Protein AF-0000000087621008 (afdb_homodimer)

Sequence (286 aa):
MACTSQSAEGYIRSARRHLVGELKNLTVILENLYQRGVLCDEEVSKIQAEKDDYDKTRKILDSVTNKGEKACYEFLKIIDMTRKRTLVRHPLHPGTKTFDLALLLVPREPRLPLGLQHHGHPLHVLCPVVAMDDDIIHVSGSIMACTSQSAEGYIRSARRHLVGELKNLTVILENLYQRGVLCDEEVSKIQAEKDDYDKTRKILDSVTNKGEKACYEFLKIIDMTRKRTLVRHPLHPGTKTFDLALLLVPREPRLPLGLQHHGHPLHVLCPVVAMDDDIIHVSGSI

InterPro domains:
  IPR001315 CARD domain [PF00619] (12-79)
  IPR001315 CARD domain [PS50209] (4-79)
  IPR001315 CARD domain [SM00114] (7-93)
  IPR011029 Death-like domain superfamily [G3DSA:1.10.533.10] (3-90)
  IPR011029 Death-like domain superfamily [SSF47986] (11-84)

Organism: Neolamprologus brichardi (NCBI:txid32507)

Radius of gyration: 24.56 Å; Cα contacts (8 Å, |Δi|>4): 168; chains: 2; bounding box: 36×86×69 Å

Nearest PDB structures (foldseek):
  2nz7-assembly1_A  TM=9.463E-01  e=1.161E-03  Homo sapiens
  2nz7-assembly1_B  TM=8.995E-01  e=7.554E-04  Homo sapiens
  6gfj-assembly1_C  TM=8.481E-01  e=1.161E-03  Methanosarcina mazei
  6k9f-assembly1_B  TM=9.008E-01  e=3.787E-03  Homo sapiens
  2nsn-assembly1_A-2  TM=8.829E-01  e=3.401E-03  Homo sapiens

Foldseek 3Di:
DPPPQQFLLRVCVVCVVVCLPPPDPLVQLLVQCPVVPLDDPVLSVVLVPDDDSSSSSVSQNVSQVVSHRVSSLSSVVSSVVVVVVCCVVPVDDPPPDDPDCPSNNPPPPPPDPPDPPDPDDPPPPPPPPPPPPPPPPPPPPPD/DPVPQQFLLRVCVVCVVVQLPPPDPLVQLLVQCPVVPLDDPVLSVVLVPDDDSSSSSVSQNVSQVVSHRVSSLSSLVSSVVVVVVCCVVPVDPPPDDDPDCPSNNPPPPPPDDPDPPDPDDPPPPPPPPPPPPPPPPPPPPPD

Solvent-accessible surface area (backbone atoms only — not comparable to full-atom values): 17871 Å² total; per-residue (Å²): 125,78,79,71,68,63,50,47,45,54,44,50,64,74,38,38,71,56,46,37,72,62,68,68,45,59,69,53,50,52,51,50,36,38,75,70,64,70,37,54,70,69,57,49,52,58,40,65,67,43,76,45,53,50,59,27,40,45,48,50,55,51,52,29,53,72,68,31,54,68,38,24,41,52,48,52,50,51,52,52,52,53,50,52,55,46,40,72,76,48,72,67,65,95,74,66,84,68,83,81,55,64,77,68,64,49,79,70,65,74,79,63,77,79,70,85,76,72,87,73,82,80,79,81,75,76,74,79,71,80,72,82,74,77,76,74,77,75,78,76,76,82,123,125,79,79,71,67,64,50,47,44,54,47,50,62,74,40,39,71,57,46,38,73,62,68,68,44,60,69,53,51,51,51,50,36,38,76,71,62,69,36,53,71,70,58,50,51,58,40,66,68,42,74,45,53,50,60,28,40,46,48,49,54,52,52,30,54,73,68,28,54,69,38,24,40,52,48,52,51,50,52,50,52,52,49,52,54,45,40,71,75,48,73,65,65,97,68,66,86,68,82,81,54,63,77,67,64,50,78,71,65,74,80,63,78,80,70,85,74,73,87,70,82,82,78,79,76,77,74,80,72,80,70,82,73,78,76,74,78,74,78,75,77,81,123

Structure (mmCIF, N/CA/C/O backbone):
data_AF-0000000087621008-model_v1
#
loop_
_entity.id
_entity.type
_entity.pdbx_description
1 polymer 'CARD domain-containing protein'
#
loop_
_atom_site.group_PDB
_atom_site.id
_atom_site.type_symbol
_atom_site.label_atom_id
_atom_site.label_alt_id
_atom_site.label_comp_id
_atom_site.label_asym_id
_atom_site.label_entity_id
_atom_site.label_seq_id
_atom_site.pdbx_PDB_ins_code
_atom_site.Cartn_x
_atom_site.Cartn_y
_atom_site.Cartn_z
_atom_site.occupancy
_atom_site.B_iso_or_equiv
_atom_site.auth_seq_id
_atom_site.auth_comp_id
_atom_site.auth_asym_id
_atom_site.auth_atom_id
_atom_site.pdbx_PDB_model_num
ATOM 1 N N . MET A 1 1 ? -6.137 18.453 33.719 1 30.42 1 MET A N 1
ATOM 2 C CA . MET A 1 1 ? -5.023 18.406 32.781 1 30.42 1 MET A CA 1
ATOM 3 C C . MET A 1 1 ? -5.516 18.562 31.344 1 30.42 1 MET A C 1
ATOM 5 O O . MET A 1 1 ? -6.426 17.859 30.906 1 30.42 1 MET A O 1
ATOM 9 N N . ALA A 1 2 ? -5.598 19.719 30.828 1 40.56 2 ALA A N 1
ATOM 10 C CA . ALA A 1 2 ? -6.164 20.016 29.516 1 40.56 2 ALA A CA 1
ATOM 11 C C . ALA A 1 2 ? -5.738 18.984 28.484 1 40.56 2 ALA A C 1
ATOM 13 O O . ALA A 1 2 ? -4.574 18.578 28.438 1 40.56 2 ALA A O 1
ATOM 14 N N . CYS A 1 3 ? -6.371 17.953 28.281 1 44.59 3 CYS A N 1
ATOM 15 C CA . CYS A 1 3 ? -6.098 16.922 27.281 1 44.59 3 CYS A CA 1
ATOM 16 C C . CYS A 1 3 ? -5.484 17.531 26.016 1 44.59 3 CYS A C 1
ATOM 18 O O . CYS A 1 3 ? -6.191 18.141 25.203 1 44.59 3 CYS A O 1
ATOM 20 N N . THR A 1 4 ? -4.391 18.281 26.156 1 53.34 4 THR A N 1
ATOM 21 C CA . THR A 1 4 ? -3.723 19.062 25.109 1 53.34 4 THR A CA 1
ATOM 22 C C . THR A 1 4 ? -3.613 18.234 23.828 1 53.34 4 THR A C 1
ATOM 24 O O . THR A 1 4 ? -2.998 17.172 23.812 1 53.34 4 THR A O 1
ATOM 27 N N . SER A 1 5 ? -4.629 18.312 23.062 1 67.5 5 SER A N 1
ATOM 28 C CA . SER A 1 5 ? -4.715 17.625 21.766 1 67.5 5 SER A CA 1
ATOM 29 C C . SER A 1 5 ? -3.406 17.75 21 1 67.5 5 SER A C 1
ATOM 31 O O . SER A 1 5 ? -2.826 18.828 20.906 1 67.5 5 SER A O 1
ATOM 33 N N . GLN A 1 6 ? -2.512 16.797 20.891 1 84.88 6 GLN A N 1
ATOM 34 C CA . GLN A 1 6 ? -1.274 16.75 20.109 1 84.88 6 GLN A CA 1
ATOM 35 C C . GLN A 1 6 ? -1.445 17.438 18.766 1 84.88 6 GLN A C 1
ATOM 37 O O . GLN A 1 6 ? -2.521 17.391 18.156 1 84.88 6 GLN A O 1
ATOM 42 N N . SER A 1 7 ? -0.53 18.375 18.484 1 91.94 7 SER A N 1
ATOM 43 C CA . SER A 1 7 ? -0.565 19 17.172 1 91.94 7 SER A CA 1
ATOM 44 C C . SER A 1 7 ? -0.537 17.953 16.062 1 91.94 7 SER A C 1
ATOM 46 O O . SER A 1 7 ? -0.222 16.781 16.312 1 91.94 7 SER A O 1
ATOM 48 N N . ALA A 1 8 ? -0.968 18.328 14.859 1 94.5 8 ALA A N 1
ATOM 49 C CA . ALA A 1 8 ? -0.92 17.406 13.727 1 94.5 8 ALA A CA 1
ATOM 50 C C . ALA A 1 8 ? 0.512 16.969 13.438 1 94.5 8 ALA A C 1
ATOM 52 O O . ALA A 1 8 ? 0.769 15.789 13.203 1 94.5 8 ALA A O 1
ATOM 53 N N . GLU A 1 9 ? 1.339 17.953 13.477 1 95.62 9 GLU A N 1
ATOM 54 C CA . GLU A 1 9 ? 2.75 17.641 13.273 1 95.62 9 GLU A CA 1
ATOM 55 C C . GLU A 1 9 ? 3.262 16.672 14.336 1 95.62 9 GLU A C 1
ATOM 57 O O . GLU A 1 9 ? 4.004 15.742 14.031 1 95.62 9 GLU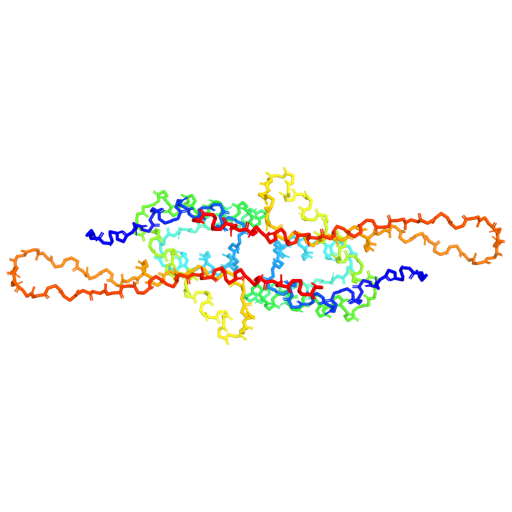 A O 1
ATOM 62 N N . GLY A 1 10 ? 2.906 17 15.578 1 94.69 10 GLY A N 1
ATOM 63 C CA . GLY A 1 10 ? 3.291 16.125 16.672 1 94.69 10 GLY A CA 1
ATOM 64 C C . GLY A 1 10 ? 2.793 14.703 16.5 1 94.69 10 GLY A C 1
ATOM 65 O O . GLY A 1 10 ? 3.52 13.75 16.766 1 94.69 10 GLY A O 1
ATOM 66 N N . TYR A 1 11 ? 1.64 14.539 16.078 1 93.81 11 TYR A N 1
ATOM 67 C CA . TYR A 1 11 ? 1.09 13.211 15.836 1 93.81 11 TYR A CA 1
ATOM 68 C C . TYR A 1 11 ? 1.891 12.484 14.758 1 93.81 11 TYR A C 1
ATOM 70 O O . TYR A 1 11 ? 2.258 11.32 14.938 1 93.81 11 TYR A O 1
ATOM 78 N N . ILE A 1 12 ? 2.148 13.109 13.602 1 95.81 12 ILE A N 1
ATOM 79 C CA . ILE A 1 12 ? 2.873 12.516 12.484 1 95.81 12 ILE A CA 1
ATOM 80 C C . ILE A 1 12 ? 4.262 12.07 12.945 1 95.81 12 ILE A C 1
ATOM 82 O O . ILE A 1 12 ? 4.719 10.977 12.602 1 95.81 12 ILE A O 1
ATOM 86 N N . ARG A 1 13 ? 4.824 12.883 13.781 1 95.38 13 ARG A N 1
ATOM 87 C CA . ARG A 1 13 ? 6.145 12.539 14.305 1 95.38 13 ARG A CA 1
ATOM 88 C C . ARG A 1 13 ? 6.078 11.297 15.18 1 95.38 13 ARG A C 1
ATOM 90 O O . ARG A 1 13 ? 6.918 10.398 15.07 1 95.38 13 ARG A O 1
ATOM 97 N N . SER A 1 14 ? 5.094 11.25 15.977 1 93.56 14 SER A N 1
ATOM 98 C CA . SER A 1 14 ? 4.961 10.125 16.906 1 93.56 14 SER A CA 1
ATOM 99 C C . SER A 1 14 ? 4.57 8.852 16.156 1 93.56 14 SER A C 1
ATOM 101 O O . SER A 1 14 ? 4.926 7.746 16.578 1 93.56 14 SER A O 1
ATOM 103 N N . ALA A 1 15 ? 3.881 9.016 15.07 1 92.56 15 ALA A N 1
ATOM 104 C CA . ALA A 1 15 ? 3.363 7.859 14.336 1 92.56 15 ALA A CA 1
ATOM 105 C C . ALA A 1 15 ? 4.195 7.578 13.094 1 92.56 15 ALA A C 1
ATOM 107 O O . ALA A 1 15 ? 3.828 6.734 12.266 1 92.56 15 ALA A O 1
ATOM 108 N N . ARG A 1 16 ? 5.297 8.25 13 1 93.69 16 ARG A N 1
ATOM 109 C CA . ARG A 1 16 ? 6.055 8.25 11.75 1 93.69 16 ARG A CA 1
ATOM 110 C C . ARG A 1 16 ? 6.402 6.828 11.32 1 93.69 16 ARG A C 1
ATOM 112 O O . ARG A 1 16 ? 6.168 6.445 10.172 1 93.69 16 ARG A O 1
ATOM 119 N N . ARG A 1 17 ? 6.941 5.965 12.211 1 90.25 17 ARG A N 1
ATOM 120 C CA . ARG A 1 17 ? 7.324 4.598 11.875 1 90.25 17 ARG A CA 1
ATOM 121 C C . ARG A 1 17 ? 6.129 3.801 11.375 1 90.25 17 ARG A C 1
ATOM 123 O O . ARG A 1 17 ? 6.23 3.074 10.383 1 90.25 17 ARG A O 1
ATOM 130 N N . HIS A 1 18 ? 5.059 3.951 12.047 1 88.75 18 HIS A N 1
ATOM 131 C CA . HIS A 1 18 ? 3.844 3.24 11.664 1 88.75 18 HIS A CA 1
ATOM 132 C C . HIS A 1 18 ? 3.346 3.695 10.297 1 88.75 18 HIS A C 1
ATOM 134 O O . HIS A 1 18 ? 2.955 2.871 9.469 1 88.75 18 HIS A O 1
ATOM 140 N N . LEU A 1 19 ? 3.307 4.957 10.047 1 93.06 19 LEU A N 1
ATOM 141 C CA . LEU A 1 19 ? 2.822 5.512 8.781 1 93.06 19 LEU A CA 1
ATOM 142 C C . LEU A 1 19 ? 3.695 5.059 7.617 1 93.06 19 LEU A C 1
ATOM 144 O O . LEU A 1 19 ? 3.182 4.68 6.562 1 93.06 19 LEU A O 1
ATOM 148 N N . VAL A 1 20 ? 4.934 5.035 7.855 1 93 20 VAL A N 1
ATOM 149 C CA . VAL A 1 20 ? 5.859 4.625 6.805 1 93 20 VAL A CA 1
ATOM 150 C C . VAL A 1 20 ? 5.613 3.166 6.434 1 93 20 VAL A C 1
ATOM 152 O O . VAL A 1 20 ? 5.664 2.801 5.258 1 93 20 VAL A O 1
ATOM 155 N N . GLY A 1 21 ? 5.23 2.4 7.383 1 87.44 21 GLY A N 1
ATOM 156 C CA . GLY A 1 21 ? 5.082 0.97 7.172 1 87.44 21 GLY A CA 1
ATOM 157 C C . GLY A 1 21 ? 3.695 0.576 6.703 1 87.44 21 GLY A C 1
ATOM 158 O O . GLY A 1 21 ? 3.531 -0.42 5.992 1 87.44 21 GLY A O 1
ATOM 159 N N . GLU A 1 22 ? 2.727 1.424 6.977 1 86 22 GLU A N 1
ATOM 160 C CA . GLU A 1 22 ? 1.371 0.894 6.859 1 86 22 GLU A CA 1
ATOM 161 C C . GLU A 1 22 ? 0.522 1.754 5.926 1 86 22 GLU A C 1
ATOM 163 O O . GLU A 1 22 ? -0.561 1.341 5.508 1 86 22 GLU A O 1
ATOM 168 N N . LEU A 1 23 ? 0.944 2.895 5.582 1 92.06 23 LEU A N 1
ATOM 169 C CA . LEU A 1 23 ? 0.121 3.799 4.785 1 92.06 23 LEU A CA 1
ATOM 170 C C . LEU A 1 23 ? -0.149 3.211 3.402 1 92.06 23 LEU A C 1
ATOM 172 O O . LEU A 1 23 ? 0.768 2.715 2.744 1 92.06 23 LEU A O 1
ATOM 176 N N . LYS A 1 24 ? -1.389 3.25 3.043 1 90.94 24 LYS A N 1
ATOM 177 C CA . LYS A 1 24 ? -1.849 2.746 1.752 1 90.94 24 LYS A CA 1
ATOM 178 C C . LYS A 1 24 ? -2.496 3.855 0.928 1 90.94 24 LYS A C 1
ATOM 180 O O . LYS A 1 24 ? -2.676 4.973 1.415 1 90.94 24 LYS A O 1
ATOM 185 N N . ASN A 1 25 ? -2.756 3.523 -0.36 1 93.94 25 ASN A N 1
ATOM 186 C CA . ASN A 1 25 ? -3.447 4.426 -1.273 1 93.94 25 ASN A CA 1
ATOM 187 C C . ASN A 1 25 ? -2.65 5.707 -1.506 1 93.94 25 ASN A C 1
ATOM 189 O O . ASN A 1 25 ? -3.201 6.809 -1.438 1 93.94 25 ASN A O 1
ATOM 193 N N . LEU A 1 26 ? -1.366 5.57 -1.729 1 95.5 26 LEU A N 1
ATOM 194 C CA . LEU A 1 26 ? -0.456 6.703 -1.828 1 95.5 26 LEU A CA 1
ATOM 195 C C . LEU A 1 26 ? -0.766 7.543 -3.064 1 95.5 26 LEU A C 1
ATOM 197 O O . LEU A 1 26 ? -0.631 8.766 -3.037 1 95.5 26 LEU A O 1
ATOM 201 N N . THR A 1 27 ? -1.221 6.898 -4.102 1 93.06 27 THR A N 1
ATOM 202 C CA . THR A 1 27 ? -1.571 7.629 -5.316 1 93.06 27 THR A CA 1
ATOM 203 C C . THR A 1 27 ? -2.732 8.586 -5.055 1 93.06 27 THR A C 1
ATOM 205 O O . THR A 1 27 ? -2.676 9.758 -5.43 1 93.06 27 THR A O 1
ATOM 208 N N . VAL A 1 28 ? -3.736 8.086 -4.387 1 95.19 28 VAL A N 1
ATOM 209 C CA . VAL A 1 28 ? -4.902 8.906 -4.062 1 95.19 28 VAL A CA 1
ATOM 210 C C . VAL A 1 28 ? -4.504 10.008 -3.086 1 95.19 28 VAL A C 1
ATOM 212 O O . VAL A 1 28 ? -4.93 11.156 -3.23 1 95.19 28 VAL A O 1
ATOM 215 N N . ILE A 1 29 ? -3.705 9.688 -2.16 1 97.19 29 ILE A N 1
ATOM 216 C CA . ILE A 1 29 ? -3.258 10.648 -1.155 1 97.19 29 ILE A CA 1
ATOM 217 C C . ILE A 1 29 ? -2.461 11.766 -1.824 1 97.19 29 ILE A C 1
ATOM 219 O O . ILE A 1 29 ? -2.689 12.945 -1.555 1 97.19 29 ILE A O 1
ATOM 223 N N . LEU A 1 30 ? -1.583 11.461 -2.727 1 97.5 30 LEU A N 1
ATOM 224 C CA . LEU A 1 30 ? -0.776 12.438 -3.447 1 97.5 30 LEU A CA 1
ATOM 225 C C . LEU A 1 30 ? -1.657 13.352 -4.293 1 97.5 30 LEU A C 1
ATOM 227 O O . LEU A 1 30 ? -1.446 14.57 -4.324 1 97.5 30 LEU A O 1
ATOM 231 N N . GLU A 1 31 ? -2.578 12.781 -4.914 1 96.19 31 GLU A N 1
ATOM 232 C CA . GLU A 1 31 ? -3.498 13.555 -5.742 1 96.19 31 GLU A CA 1
ATOM 233 C C . GLU A 1 31 ? -4.281 14.57 -4.906 1 96.19 31 GLU A C 1
ATOM 235 O O . GLU A 1 31 ? -4.453 15.719 -5.316 1 96.19 31 GLU A O 1
ATOM 240 N N . ASN A 1 32 ? -4.742 14.133 -3.789 1 97.94 32 ASN A N 1
ATOM 241 C CA . ASN A 1 32 ? -5.484 15.039 -2.914 1 97.94 32 ASN A CA 1
ATOM 242 C C . ASN A 1 32 ? -4.59 16.141 -2.359 1 97.94 32 ASN A C 1
ATOM 244 O O . ASN A 1 32 ? -5.004 17.297 -2.273 1 97.94 32 ASN A O 1
ATOM 248 N N . LEU A 1 33 ? -3.383 15.781 -1.988 1 98.62 33 LEU A N 1
ATOM 249 C CA . LEU A 1 33 ? -2.438 16.781 -1.508 1 98.62 33 LEU A CA 1
ATOM 250 C C . LEU A 1 33 ? -2.162 17.828 -2.582 1 98.62 33 LEU A C 1
ATOM 252 O O . LEU A 1 33 ? -2.018 19.016 -2.277 1 98.62 33 LEU A O 1
ATOM 256 N N . TYR A 1 34 ? -2.1 17.438 -3.787 1 98.62 34 TYR A N 1
ATOM 257 C CA . TYR A 1 34 ? -1.915 18.344 -4.922 1 98.62 34 TYR A CA 1
ATOM 258 C C . TYR A 1 34 ? -3.139 19.234 -5.113 1 98.62 34 TYR A C 1
ATOM 260 O O . TYR A 1 34 ? -3.014 20.453 -5.227 1 98.62 34 TYR A O 1
ATOM 268 N N . GLN A 1 35 ? -4.281 18.578 -5.164 1 97.94 35 GLN A N 1
ATOM 269 C CA . GLN A 1 35 ? -5.535 19.281 -5.406 1 97.94 35 GLN A CA 1
ATOM 270 C C . GLN A 1 35 ? -5.797 20.344 -4.328 1 97.94 35 GLN A C 1
ATOM 272 O O . GLN A 1 35 ? -6.363 21.391 -4.609 1 97.94 35 GLN A O 1
ATOM 277 N N . ARG A 1 36 ? -5.34 20.109 -3.123 1 97.62 36 ARG A N 1
ATOM 278 C CA . ARG A 1 36 ? -5.57 21.016 -2.006 1 97.62 36 ARG A CA 1
ATOM 279 C C . ARG A 1 36 ? -4.434 22.031 -1.871 1 97.62 36 ARG A C 1
ATOM 281 O O . ARG A 1 36 ? -4.418 22.844 -0.941 1 97.62 36 ARG A O 1
ATOM 288 N N . GLY A 1 37 ? -3.471 21.891 -2.699 1 98.25 37 GLY A N 1
ATOM 289 C CA . GLY A 1 37 ? -2.408 22.875 -2.781 1 98.25 37 GLY A CA 1
ATOM 290 C C . GLY A 1 37 ? -1.304 22.656 -1.766 1 98.25 37 GLY A C 1
ATOM 291 O O . GLY A 1 37 ? -0.5 23.562 -1.508 1 98.25 37 GLY A O 1
ATOM 292 N N . VAL A 1 38 ? -1.335 21.562 -1.139 1 98.62 38 VAL A N 1
ATOM 293 C CA . VAL A 1 38 ? -0.305 21.266 -0.15 1 98.62 38 VAL A CA 1
ATOM 294 C C . VAL A 1 38 ? 0.997 20.891 -0.857 1 98.62 38 VAL A C 1
ATOM 296 O O . VAL A 1 38 ? 2.082 21.297 -0.421 1 98.62 38 VAL A O 1
ATOM 299 N N . LEU A 1 39 ? 0.94 20.172 -1.901 1 98.69 39 LEU A N 1
ATOM 300 C CA . LEU A 1 39 ? 2.084 19.812 -2.738 1 98.69 39 LEU A CA 1
ATOM 301 C C . LEU A 1 39 ? 1.947 20.438 -4.125 1 98.69 39 LEU A C 1
ATOM 303 O O . LEU A 1 39 ? 0.846 20.5 -4.676 1 98.69 39 LEU A O 1
ATOM 307 N N . CYS A 1 40 ? 3.004 20.797 -4.602 1 98.25 40 CYS A N 1
ATOM 308 C CA . CYS A 1 40 ? 3.018 21.281 -5.977 1 98.25 40 CYS A CA 1
ATOM 309 C C . CYS A 1 40 ? 3.359 20.156 -6.945 1 98.25 40 CYS A C 1
ATOM 311 O O . CYS A 1 40 ? 3.711 19.047 -6.523 1 98.25 40 CYS A O 1
ATOM 313 N N . ASP A 1 41 ? 3.309 20.422 -8.219 1 97.5 41 ASP A N 1
ATOM 314 C CA . ASP A 1 41 ? 3.49 19.422 -9.266 1 97.5 41 ASP A CA 1
ATOM 315 C C . ASP A 1 41 ? 4.879 18.797 -9.195 1 97.5 41 ASP A C 1
ATOM 317 O O . ASP A 1 41 ? 5.031 17.594 -9.391 1 97.5 41 ASP A O 1
ATOM 321 N N . GLU A 1 42 ? 5.867 19.625 -8.977 1 98 42 GLU A N 1
ATOM 322 C CA . GLU A 1 42 ? 7.242 19.141 -8.914 1 98 42 GLU A CA 1
ATOM 323 C C . GLU A 1 42 ? 7.426 18.156 -7.766 1 98 42 GLU A C 1
ATOM 325 O O . GLU A 1 42 ? 8.086 17.125 -7.922 1 98 42 GLU A O 1
ATOM 330 N N . GLU A 1 43 ? 6.836 18.531 -6.605 1 98.12 43 GLU A N 1
ATOM 331 C CA . GLU A 1 43 ? 6.941 17.656 -5.434 1 98.12 43 GLU A CA 1
ATOM 332 C C . GLU A 1 43 ? 6.25 16.312 -5.676 1 98.12 43 GLU A C 1
ATOM 334 O O . GLU A 1 43 ? 6.801 15.266 -5.359 1 98.12 43 GLU A O 1
ATOM 339 N N . VAL A 1 44 ? 5.105 16.391 -6.32 1 97.94 44 VAL A N 1
ATOM 340 C CA . VAL A 1 44 ? 4.352 15.172 -6.625 1 97.94 44 VAL A CA 1
ATOM 341 C C . VAL A 1 44 ? 5.16 14.281 -7.566 1 97.94 44 VAL A C 1
ATOM 343 O O . VAL A 1 44 ? 5.258 13.07 -7.359 1 97.94 44 VAL A O 1
ATOM 346 N N . SER A 1 45 ? 5.723 14.867 -8.562 1 96.94 45 SER A N 1
ATOM 347 C CA . SER A 1 45 ? 6.504 14.125 -9.547 1 96.94 45 SER A CA 1
ATOM 348 C C . SER A 1 45 ? 7.695 13.43 -8.891 1 96.94 45 SER A C 1
ATOM 350 O O . SER A 1 45 ? 7.996 12.281 -9.203 1 96.94 45 SER A O 1
ATOM 352 N N . LYS A 1 46 ? 8.367 14.055 -7.996 1 97.62 46 LYS A N 1
ATOM 353 C CA . LYS A 1 46 ? 9.523 13.492 -7.293 1 97.62 46 LYS A CA 1
ATOM 354 C C . LYS A 1 46 ? 9.117 12.305 -6.43 1 97.62 46 LYS A C 1
ATOM 356 O O . LYS A 1 46 ? 9.82 11.289 -6.387 1 97.62 46 LYS A O 1
ATOM 361 N N . ILE A 1 47 ? 8.008 12.453 -5.785 1 97.88 47 ILE A N 1
ATOM 362 C CA . ILE A 1 47 ? 7.531 11.391 -4.906 1 97.88 47 ILE A CA 1
ATOM 363 C C . ILE A 1 47 ? 7.078 10.195 -5.742 1 97.88 47 ILE A C 1
ATOM 365 O O . ILE A 1 47 ? 7.383 9.047 -5.406 1 97.88 47 ILE A O 1
ATOM 369 N N . GLN A 1 48 ? 6.414 10.438 -6.855 1 94.38 48 GLN A N 1
ATOM 370 C CA . GLN A 1 48 ? 5.926 9.383 -7.738 1 94.38 48 GLN A CA 1
ATOM 371 C C . GLN A 1 48 ? 7.082 8.633 -8.383 1 94.38 48 GLN A C 1
ATOM 373 O O . GLN A 1 48 ? 6.938 7.461 -8.75 1 94.38 48 GLN A O 1
ATOM 378 N N . ALA A 1 49 ? 8.188 9.273 -8.562 1 94.75 49 ALA A N 1
ATOM 379 C CA . ALA A 1 49 ? 9.344 8.648 -9.195 1 94.75 49 ALA A CA 1
ATOM 380 C C . ALA A 1 49 ? 9.961 7.59 -8.289 1 94.75 49 ALA A C 1
ATOM 382 O O . ALA A 1 49 ? 10.727 6.738 -8.75 1 94.75 49 ALA A O 1
ATOM 383 N N . GLU A 1 50 ? 9.641 7.719 -6.941 1 93.19 50 GLU A N 1
ATOM 384 C CA . GLU A 1 50 ? 10.125 6.684 -6.031 1 93.19 50 GLU A CA 1
ATOM 385 C C . GLU A 1 50 ? 9.516 5.324 -6.363 1 93.19 50 GLU A C 1
ATOM 387 O O . GLU A 1 50 ? 8.336 5.234 -6.703 1 93.19 50 GLU A O 1
ATOM 392 N N . LYS A 1 51 ? 10.234 4.258 -6.273 1 84.31 51 LYS A N 1
ATOM 393 C CA . LYS A 1 51 ? 9.797 2.93 -6.688 1 84.31 51 LYS A CA 1
ATOM 394 C C . LYS A 1 51 ? 9.07 2.211 -5.555 1 84.31 51 LYS A C 1
ATOM 396 O O . LYS A 1 51 ? 8.07 1.522 -5.789 1 84.31 51 LYS A O 1
ATOM 401 N N . ASP A 1 52 ? 9.523 2.42 -4.352 1 89.25 52 ASP A N 1
ATOM 402 C CA . ASP A 1 52 ? 9.016 1.691 -3.195 1 89.25 52 ASP A CA 1
ATOM 403 C C . ASP A 1 52 ? 8.031 2.543 -2.402 1 89.25 52 ASP A C 1
ATOM 405 O O . ASP A 1 52 ? 8.242 3.744 -2.223 1 89.25 52 ASP A O 1
ATOM 409 N N . ASP A 1 53 ? 7.035 1.902 -1.921 1 92.88 53 ASP A N 1
ATOM 410 C CA . ASP A 1 53 ? 6.027 2.605 -1.132 1 92.88 53 ASP A CA 1
ATOM 411 C C . ASP A 1 53 ? 6.637 3.203 0.133 1 92.88 53 ASP A C 1
ATOM 413 O O . ASP A 1 53 ? 6.219 4.27 0.588 1 92.88 53 ASP A O 1
ATOM 417 N N . TYR A 1 54 ? 7.57 2.527 0.728 1 92 54 TYR A N 1
ATOM 418 C CA . TYR A 1 54 ? 8.242 3.031 1.922 1 92 54 TYR A CA 1
ATOM 419 C C . TYR A 1 54 ? 8.883 4.387 1.654 1 92 54 TYR A C 1
ATOM 421 O O . TYR A 1 54 ? 8.688 5.336 2.414 1 92 54 TYR A O 1
ATOM 429 N N . ASP A 1 55 ? 9.586 4.496 0.55 1 94.38 55 ASP A N 1
ATOM 430 C CA . ASP A 1 55 ? 10.281 5.734 0.209 1 94.38 55 ASP A CA 1
ATOM 431 C C . ASP A 1 55 ? 9.289 6.828 -0.189 1 94.38 55 ASP A C 1
ATOM 433 O O . ASP A 1 55 ? 9.5 8 0.124 1 94.38 55 ASP A O 1
ATOM 437 N N . LYS A 1 56 ? 8.25 6.406 -0.875 1 96 56 LYS A N 1
ATOM 438 C CA . LYS A 1 56 ? 7.207 7.367 -1.206 1 96 56 LYS A CA 1
ATOM 439 C C . LYS A 1 56 ? 6.598 7.977 0.055 1 96 56 LYS A C 1
ATOM 441 O O . LYS A 1 56 ? 6.449 9.195 0.153 1 96 56 LYS A O 1
ATOM 446 N N . THR A 1 57 ? 6.25 7.121 1.026 1 97 57 THR A N 1
ATOM 447 C CA . THR A 1 57 ? 5.629 7.578 2.264 1 97 57 THR A CA 1
ATOM 448 C C . THR A 1 57 ? 6.578 8.492 3.041 1 97 57 THR A C 1
ATOM 450 O O . THR A 1 57 ? 6.164 9.531 3.551 1 97 57 THR A O 1
ATOM 453 N N . ARG A 1 58 ? 7.848 8.133 3.051 1 96.94 58 ARG A N 1
ATOM 454 C CA . ARG A 1 58 ? 8.828 8.961 3.75 1 96.94 58 ARG A CA 1
ATOM 455 C C . ARG A 1 58 ? 8.898 10.359 3.143 1 96.94 58 ARG A C 1
ATOM 457 O O . ARG A 1 58 ? 8.914 11.352 3.865 1 96.94 58 ARG A O 1
ATOM 464 N N . LYS A 1 59 ? 8.914 10.391 1.898 1 98.25 59 LYS A N 1
ATOM 465 C CA . LYS A 1 59 ? 9.016 11.672 1.21 1 98.25 59 LYS A CA 1
ATOM 466 C C . LYS A 1 59 ? 7.754 12.508 1.419 1 98.25 59 LYS A C 1
ATOM 468 O O . LYS A 1 59 ? 7.824 13.727 1.539 1 98.25 59 LYS A O 1
ATOM 473 N N . ILE A 1 60 ? 6.586 11.844 1.432 1 98.75 60 ILE A N 1
ATOM 474 C CA . ILE A 1 60 ? 5.34 12.547 1.724 1 98.75 60 ILE A CA 1
ATOM 475 C C . ILE A 1 60 ? 5.398 13.141 3.129 1 98.75 60 ILE A C 1
ATOM 477 O O . ILE A 1 60 ? 5.137 14.336 3.316 1 98.75 60 ILE A O 1
ATOM 481 N N . LEU A 1 61 ? 5.742 12.344 4.094 1 98.56 61 LEU A N 1
ATOM 482 C CA . LEU A 1 61 ? 5.801 12.781 5.484 1 98.56 61 LEU A CA 1
ATOM 483 C C . LEU A 1 61 ? 6.797 13.922 5.66 1 98.56 61 LEU A C 1
ATOM 485 O O . LEU A 1 61 ? 6.516 14.898 6.352 1 98.56 61 LEU A O 1
ATOM 489 N N . ASP A 1 62 ? 7.969 13.789 5.008 1 98.5 62 ASP A N 1
ATOM 490 C CA . ASP A 1 62 ? 8.969 14.844 5.07 1 98.5 62 ASP A CA 1
ATOM 491 C C . ASP A 1 62 ? 8.438 16.141 4.465 1 98.5 62 ASP A C 1
ATOM 493 O O . ASP A 1 62 ? 8.656 17.219 5.012 1 98.5 62 ASP A O 1
ATOM 497 N N . SER A 1 63 ? 7.785 16.031 3.375 1 98.75 63 SER A N 1
ATOM 498 C CA . SER A 1 63 ? 7.281 17.203 2.672 1 98.75 63 SER A CA 1
ATOM 499 C C . SER A 1 63 ? 6.227 17.938 3.496 1 98.75 63 SER A C 1
ATOM 501 O O . SER A 1 63 ? 6.301 19.156 3.674 1 98.75 63 SER A O 1
ATOM 503 N N . VAL A 1 64 ? 5.277 17.203 4.043 1 98.69 64 VAL A N 1
ATOM 504 C CA . VAL A 1 64 ? 4.199 17.859 4.773 1 98.69 64 VAL A CA 1
ATOM 505 C C . VAL A 1 64 ? 4.734 18.438 6.082 1 98.69 64 VAL A C 1
ATOM 507 O O . VAL A 1 64 ? 4.32 19.516 6.512 1 98.69 64 VAL A O 1
ATOM 510 N N . THR A 1 65 ? 5.605 17.75 6.719 1 98.44 65 THR A N 1
ATOM 511 C CA . THR A 1 65 ? 6.195 18.234 7.961 1 98.44 65 THR A CA 1
ATOM 512 C C . THR A 1 65 ? 6.996 19.516 7.711 1 98.44 65 THR A C 1
ATOM 514 O O . THR A 1 65 ? 6.922 20.453 8.492 1 98.44 65 THR A O 1
ATOM 517 N N . ASN A 1 66 ? 7.727 19.484 6.617 1 98.25 66 ASN A N 1
ATOM 518 C CA . ASN A 1 66 ? 8.523 20.656 6.266 1 98.25 66 ASN A CA 1
ATOM 519 C C . ASN A 1 66 ? 7.645 21.875 5.965 1 98.25 66 ASN A C 1
ATOM 521 O O . ASN A 1 66 ? 8.055 23.016 6.188 1 98.25 66 ASN A O 1
ATOM 525 N N . LYS A 1 67 ? 6.504 21.641 5.527 1 98.06 67 LYS A N 1
ATOM 526 C CA . LYS A 1 67 ? 5.602 22.734 5.152 1 98.06 67 LYS A CA 1
ATOM 527 C C . LYS A 1 67 ? 4.852 23.266 6.367 1 98.06 67 LYS A C 1
ATOM 529 O O . LYS A 1 67 ? 4.273 24.359 6.316 1 98.06 67 LYS A O 1
ATOM 534 N N . GLY A 1 68 ? 4.73 22.422 7.43 1 97.5 68 GLY A N 1
ATOM 535 C CA . GLY A 1 68 ? 4.258 22.969 8.688 1 97.5 68 GLY A CA 1
ATOM 536 C C . GLY A 1 68 ? 2.965 22.344 9.172 1 97.5 68 GLY A C 1
ATOM 537 O O . GLY A 1 68 ? 2.479 21.375 8.57 1 97.5 68 GLY A O 1
ATOM 538 N N . GLU A 1 69 ? 2.432 22.922 10.195 1 96.75 69 GLU A N 1
ATOM 539 C CA . GLU A 1 69 ? 1.296 22.375 10.93 1 96.75 69 GLU A CA 1
ATOM 540 C C . GLU A 1 69 ? 0.054 22.297 10.047 1 96.75 69 GLU A C 1
ATOM 542 O O . GLU A 1 69 ? -0.674 21.297 10.086 1 96.75 69 GLU A O 1
ATOM 547 N N . LYS A 1 70 ? -0.139 23.359 9.305 1 96.75 70 LYS A N 1
ATOM 548 C CA . LYS A 1 70 ? -1.326 23.375 8.461 1 96.75 70 LYS A CA 1
ATOM 549 C C . LYS A 1 70 ? -1.273 22.25 7.43 1 96.75 70 LYS A C 1
ATOM 551 O O . LYS A 1 70 ? -2.279 21.578 7.184 1 96.75 70 LYS A O 1
ATOM 556 N N . ALA A 1 71 ? -0.148 22.031 6.781 1 98.31 71 ALA A N 1
ATOM 557 C CA . ALA A 1 71 ? 0.032 20.953 5.805 1 98.31 71 ALA A CA 1
ATOM 558 C C . ALA A 1 71 ? -0.154 19.578 6.457 1 98.31 71 ALA A C 1
ATOM 560 O O . ALA A 1 71 ? -0.787 18.703 5.879 1 98.31 71 ALA A O 1
ATOM 561 N N . CYS A 1 72 ? 0.364 19.453 7.629 1 97.62 72 CYS A N 1
ATOM 562 C CA . CYS A 1 72 ? 0.213 18.203 8.375 1 97.62 72 CYS A CA 1
ATOM 563 C C . CYS A 1 72 ? -1.254 17.922 8.68 1 97.62 72 CYS A C 1
ATOM 565 O O . CYS A 1 72 ? -1.718 16.797 8.547 1 97.62 72 CYS A O 1
ATOM 567 N N . TYR A 1 73 ? -1.878 18.953 9.086 1 96.31 73 TYR A N 1
ATOM 568 C CA . TYR A 1 73 ? -3.293 18.812 9.406 1 96.31 73 TYR A CA 1
ATOM 569 C C . TYR A 1 73 ? -4.09 18.375 8.18 1 96.31 73 TYR A C 1
ATOM 571 O O . TYR A 1 73 ? -4.902 17.453 8.258 1 96.31 73 TYR A O 1
ATOM 579 N N . GLU A 1 74 ? -3.83 19 7.039 1 97.56 74 GLU A N 1
ATOM 580 C CA . GLU A 1 74 ? -4.523 18.641 5.805 1 97.56 74 GLU A CA 1
ATOM 581 C C . GLU A 1 74 ? -4.207 17.203 5.398 1 97.56 74 GLU A C 1
ATOM 583 O O . GLU A 1 74 ? -5.09 16.484 4.938 1 97.56 74 GLU A O 1
ATOM 588 N N . PHE A 1 75 ? -3.021 16.812 5.609 1 98.44 75 PHE A N 1
ATOM 589 C CA . PHE A 1 75 ? -2.59 15.445 5.312 1 98.44 75 PHE A CA 1
ATOM 590 C C . PHE A 1 75 ? -3.381 14.438 6.137 1 98.44 75 PHE A C 1
ATOM 592 O O . PHE A 1 75 ? -3.9 13.461 5.594 1 98.44 75 PHE A O 1
ATOM 599 N N . LEU A 1 76 ? -3.473 14.68 7.359 1 96.94 76 LEU A N 1
ATOM 600 C CA . LEU A 1 76 ? -4.184 13.75 8.234 1 96.94 76 LEU A CA 1
ATOM 601 C C . LEU A 1 76 ? -5.668 13.703 7.879 1 96.94 76 LEU A C 1
ATOM 603 O O . LEU A 1 76 ? -6.293 12.641 7.969 1 96.94 76 LEU A O 1
ATOM 607 N N . LYS A 1 77 ? -6.188 14.836 7.496 1 96.38 77 LYS A N 1
ATOM 608 C CA . LYS A 1 77 ? -7.57 14.852 7.02 1 96.38 77 LYS A CA 1
ATOM 609 C C . LYS A 1 77 ? -7.738 13.969 5.789 1 96.38 77 LYS A C 1
ATOM 611 O O . LYS A 1 77 ? -8.711 13.219 5.684 1 96.38 77 LYS A O 1
ATOM 616 N N . ILE A 1 78 ? -6.824 14.047 4.879 1 97 78 ILE A N 1
ATOM 617 C CA . ILE A 1 78 ? -6.863 13.266 3.645 1 97 78 ILE A CA 1
ATOM 618 C C . ILE A 1 78 ? -6.777 11.773 3.975 1 97 78 ILE A C 1
ATOM 620 O O . ILE A 1 78 ? -7.527 10.969 3.424 1 97 78 ILE A O 1
ATOM 624 N N . ILE A 1 79 ? -5.855 11.422 4.871 1 96.19 79 ILE A N 1
ATOM 625 C CA . ILE A 1 79 ? -5.719 10.023 5.277 1 96.19 79 ILE A CA 1
ATOM 626 C C . ILE A 1 79 ? -7.043 9.523 5.848 1 96.19 79 ILE A C 1
ATOM 628 O O . ILE A 1 79 ? -7.516 8.445 5.477 1 96.19 79 ILE A O 1
ATOM 632 N N . ASP A 1 80 ? -7.609 10.297 6.734 1 93.62 80 ASP A N 1
ATOM 633 C CA . ASP A 1 80 ? -8.852 9.914 7.387 1 93.62 80 ASP A CA 1
ATOM 634 C C . ASP A 1 80 ? -9.977 9.727 6.367 1 93.62 80 ASP A C 1
ATOM 636 O O . ASP A 1 80 ? -10.695 8.727 6.406 1 93.62 80 ASP A O 1
ATOM 640 N N . MET A 1 81 ? -10.062 10.633 5.449 1 93.19 81 MET A N 1
ATOM 641 C CA . MET A 1 81 ? -11.094 10.57 4.414 1 93.19 81 MET A CA 1
ATOM 642 C C . MET A 1 81 ? -10.898 9.344 3.531 1 93.19 81 MET A C 1
ATOM 644 O O . MET A 1 81 ? -11.867 8.664 3.182 1 93.19 81 MET A O 1
ATOM 648 N N . THR A 1 82 ? -9.711 9.133 3.133 1 92.12 82 THR A N 1
ATOM 649 C CA . THR A 1 82 ? -9.398 7.992 2.277 1 92.12 82 THR A CA 1
ATOM 650 C C . THR A 1 82 ? -9.719 6.68 2.984 1 92.12 82 THR A C 1
ATOM 652 O O . THR A 1 82 ? -10.281 5.766 2.383 1 92.12 82 THR A O 1
ATOM 655 N N . ARG A 1 83 ? -9.359 6.57 4.227 1 89.12 83 ARG A N 1
ATOM 656 C CA . ARG A 1 83 ? -9.641 5.367 5.008 1 89.12 83 ARG A CA 1
ATOM 657 C C . ARG A 1 83 ? -11.141 5.137 5.137 1 89.12 83 ARG A C 1
ATOM 659 O O . ARG A 1 83 ? -11.617 4.004 5.008 1 89.12 83 ARG A O 1
ATOM 666 N N . LYS A 1 84 ? -11.867 6.125 5.453 1 89.19 84 LYS A N 1
ATOM 667 C CA . LYS A 1 84 ? -13.32 6.02 5.586 1 89.19 84 LYS A CA 1
ATOM 668 C C . LYS A 1 84 ? -13.953 5.559 4.277 1 89.19 84 LYS A C 1
ATOM 670 O O . LYS A 1 84 ? -14.844 4.707 4.281 1 89.19 84 LYS A O 1
ATOM 675 N N . ARG A 1 85 ? -13.5 6.098 3.205 1 90 85 ARG A N 1
ATOM 676 C CA . ARG A 1 85 ? -14.023 5.703 1.899 1 90 85 ARG A CA 1
ATOM 677 C C . ARG A 1 85 ? -13.719 4.238 1.609 1 90 85 ARG A C 1
ATOM 679 O O . ARG A 1 85 ? -14.555 3.523 1.05 1 90 85 ARG A O 1
ATOM 686 N N . THR A 1 86 ? -12.523 3.852 1.965 1 86.94 86 THR A N 1
ATOM 687 C CA . THR A 1 86 ? -12.125 2.467 1.748 1 86.94 86 THR A CA 1
ATOM 688 C C . THR A 1 86 ? -12.953 1.521 2.613 1 86.94 86 THR A C 1
ATOM 690 O O . THR A 1 86 ? -13.383 0.462 2.152 1 86.94 86 THR A O 1
ATOM 693 N N . LEU A 1 87 ? -13.172 1.854 3.875 1 85.75 87 LEU A N 1
ATOM 694 C CA . LEU A 1 87 ? -13.898 1.012 4.812 1 85.75 87 LEU A CA 1
ATOM 695 C C . LEU A 1 87 ? -15.359 0.856 4.387 1 85.75 87 LEU A C 1
ATOM 697 O O . LEU A 1 87 ? -15.969 -0.192 4.609 1 85.75 87 LEU A O 1
ATOM 701 N N . VAL A 1 88 ? -15.875 1.861 3.859 1 87.62 88 VAL A N 1
ATOM 702 C CA . VAL A 1 88 ? -17.25 1.813 3.373 1 87.62 88 VAL A CA 1
ATOM 703 C C . VAL A 1 88 ? -17.359 0.822 2.217 1 87.62 88 VAL A C 1
ATOM 705 O O . VAL A 1 88 ? -18.312 0.041 2.145 1 87.62 88 VAL A O 1
ATOM 708 N N . ARG A 1 89 ? -16.391 0.778 1.352 1 85.56 89 ARG A N 1
ATOM 709 C CA . ARG A 1 89 ? -16.422 -0.073 0.166 1 85.56 89 ARG A CA 1
ATOM 710 C C . ARG A 1 89 ? -15.977 -1.492 0.501 1 85.56 89 ARG A C 1
ATOM 712 O O . ARG A 1 89 ? -16.5 -2.461 -0.053 1 85.56 89 ARG A O 1
ATOM 719 N N . HIS A 1 90 ? -15.023 -1.501 1.361 1 83.12 90 HIS A N 1
ATOM 720 C CA . HIS A 1 90 ? -14.414 -2.771 1.741 1 83.12 90 HIS A CA 1
ATOM 721 C C . HIS A 1 90 ? -14.352 -2.92 3.258 1 83.12 90 HIS A C 1
ATOM 723 O O . HIS A 1 90 ? -13.312 -2.674 3.867 1 83.12 90 HIS A O 1
ATOM 729 N N . PRO A 1 91 ? -15.508 -3.352 3.768 1 79.88 91 PRO A N 1
ATOM 730 C CA . PRO A 1 91 ? -15.477 -3.48 5.227 1 79.88 91 PRO A CA 1
ATOM 731 C C . PRO A 1 91 ? -14.43 -4.48 5.711 1 79.88 91 PRO A C 1
ATOM 733 O O . PRO A 1 91 ? -14.312 -5.574 5.152 1 79.88 91 PRO A O 1
ATOM 736 N N . LEU A 1 92 ? -13.492 -3.951 6.258 1 69.06 92 LEU A N 1
ATOM 737 C CA . LEU A 1 92 ? -12.414 -4.785 6.777 1 69.06 92 LEU A CA 1
ATOM 738 C C . LEU A 1 92 ? -12.797 -5.402 8.117 1 69.06 92 LEU A C 1
ATOM 740 O O . LEU A 1 92 ? -13.664 -4.875 8.82 1 69.06 92 LEU A O 1
ATOM 744 N N . HIS A 1 93 ? -12.32 -6.641 8.289 1 66.31 93 HIS A N 1
ATOM 745 C CA . HIS A 1 93 ? -12.555 -7.332 9.555 1 66.31 93 HIS A CA 1
ATOM 746 C C . HIS A 1 93 ? -12.039 -6.512 10.734 1 66.31 93 HIS A C 1
ATOM 748 O O . HIS A 1 93 ? -11.07 -5.766 10.602 1 66.31 93 HIS A O 1
ATOM 754 N N . PRO A 1 94 ? -12.664 -6.793 11.82 1 59.62 94 PRO A N 1
ATOM 755 C CA . PRO A 1 94 ? -12.188 -6.215 13.086 1 59.62 94 PRO A CA 1
ATOM 756 C C . PRO A 1 94 ? -10.75 -6.598 13.406 1 59.62 94 PRO A C 1
ATOM 758 O O . PRO A 1 94 ? -10.328 -7.727 13.125 1 59.62 94 PRO A O 1
ATOM 761 N N . GLY A 1 95 ? -9.703 -5.617 13.328 1 56.69 95 GLY A N 1
ATOM 762 C CA . GLY A 1 95 ? -8.305 -5.852 13.641 1 56.69 95 GLY A CA 1
ATOM 763 C C . GLY A 1 95 ? -7.355 -5.008 12.812 1 56.69 95 GLY A C 1
ATOM 764 O O . GLY A 1 95 ? -6.152 -4.98 13.07 1 56.69 95 GLY A O 1
ATOM 765 N N . THR A 1 96 ? -8.016 -4.75 11.742 1 59.72 96 THR A N 1
ATOM 766 C CA . THR A 1 96 ? -7.145 -3.848 11 1 59.72 96 THR A CA 1
ATOM 767 C C . THR A 1 96 ? -6.902 -2.562 11.789 1 59.72 96 THR A C 1
ATOM 769 O O . THR A 1 96 ? -7.844 -1.949 12.289 1 59.72 96 THR A O 1
ATOM 772 N N . LYS A 1 97 ? -5.715 -2.496 12.289 1 56.19 97 LYS A N 1
ATOM 773 C CA . LYS A 1 97 ? -5.355 -1.327 13.086 1 56.19 97 LYS A CA 1
ATOM 774 C C . LYS A 1 97 ? -5.605 -0.036 12.312 1 56.19 97 LYS A C 1
ATOM 776 O O . LYS A 1 97 ? -5 0.194 11.266 1 56.19 97 LYS A O 1
ATOM 781 N N . THR A 1 98 ? -6.816 0.553 12.5 1 62.44 98 THR A N 1
ATOM 782 C CA . THR A 1 98 ? -7.055 1.875 11.93 1 62.44 98 THR A CA 1
ATOM 783 C C . THR A 1 98 ? -6.715 2.967 12.945 1 62.44 98 THR A C 1
ATOM 785 O O . THR A 1 98 ? -6.891 2.781 14.148 1 62.44 98 THR A O 1
ATOM 788 N N . PHE A 1 99 ? -5.773 3.789 12.609 1 63.5 99 PHE A N 1
ATOM 789 C CA . PHE A 1 99 ? -5.461 4.961 13.422 1 63.5 99 PHE A CA 1
ATOM 790 C C . PHE A 1 99 ? -6.699 5.832 13.609 1 63.5 99 PHE A C 1
ATOM 792 O O . PHE A 1 99 ? -7.379 6.168 12.641 1 63.5 99 PHE A O 1
ATOM 799 N N . ASP A 1 100 ? -7.156 5.906 14.812 1 70.62 100 ASP A N 1
ATOM 800 C CA . ASP A 1 100 ? -8.273 6.809 15.07 1 70.62 100 ASP A CA 1
ATOM 801 C C . ASP A 1 100 ? -7.816 8.266 15.07 1 70.62 100 ASP A C 1
ATOM 803 O O . ASP A 1 100 ? -7.086 8.688 15.969 1 70.62 100 ASP A O 1
ATOM 807 N N . LEU A 1 101 ? -8.07 8.984 14.039 1 81.69 101 LEU A N 1
ATOM 808 C CA . LEU A 1 101 ? -7.652 10.375 13.867 1 81.69 101 LEU A CA 1
ATOM 809 C C . LEU A 1 101 ? -8.742 11.328 14.336 1 81.69 101 LEU A C 1
ATOM 811 O O . LEU A 1 101 ? -8.578 12.547 14.273 1 81.69 101 LEU A O 1
ATOM 815 N N . ALA A 1 102 ? -9.82 10.781 14.859 1 75.81 102 ALA A N 1
ATOM 816 C CA . ALA A 1 102 ? -10.992 11.586 15.195 1 75.81 102 ALA A CA 1
ATOM 817 C C . ALA A 1 102 ? -10.656 12.656 16.234 1 75.81 102 ALA A C 1
ATOM 819 O O . ALA A 1 102 ? -11.078 13.805 16.109 1 75.81 102 ALA A O 1
ATOM 820 N N . LEU A 1 103 ? -9.883 12.328 17.141 1 72.75 103 LEU A N 1
ATOM 821 C CA . LEU A 1 103 ? -9.586 13.258 18.234 1 72.75 103 LEU A CA 1
ATOM 822 C C . LEU A 1 103 ? -8.648 14.367 17.75 1 72.75 103 LEU A C 1
ATOM 824 O O . LEU A 1 103 ? -8.688 15.484 18.281 1 72.75 103 LEU A O 1
ATOM 828 N N . LEU A 1 104 ? -7.906 14.031 16.812 1 78 104 LEU A N 1
ATOM 829 C CA . LEU A 1 104 ? -6.949 14.992 16.281 1 78 104 LEU A CA 1
ATOM 830 C C . LEU A 1 104 ? -7.617 15.914 15.266 1 78 104 LEU A C 1
ATOM 832 O O . LEU A 1 104 ? -7.223 17.078 15.117 1 78 104 LEU A O 1
ATOM 836 N N . LEU A 1 105 ? -8.617 15.453 14.68 1 81.19 105 LEU A N 1
ATOM 837 C CA . LEU A 1 105 ? -9.227 16.172 13.578 1 81.19 105 LEU A CA 1
ATOM 838 C C . LEU A 1 105 ? -10.508 16.891 14.023 1 81.19 105 LEU A C 1
ATOM 840 O O . LEU A 1 105 ? -11.398 17.125 13.219 1 81.19 105 LEU A O 1
ATOM 844 N N . VAL A 1 106 ? -10.594 17.109 15.344 1 72.69 106 VAL A N 1
ATOM 845 C CA . VAL A 1 106 ? -11.68 17.938 15.844 1 72.69 106 VAL A CA 1
ATOM 846 C C . VAL A 1 106 ? -11.578 19.344 15.242 1 72.69 106 VAL A C 1
ATOM 848 O O . VAL A 1 106 ? -10.484 19.906 15.148 1 72.69 106 VAL A O 1
ATOM 851 N N . PRO A 1 107 ? -12.703 19.734 14.609 1 63.25 107 PRO A N 1
ATOM 852 C CA . PRO A 1 107 ? -12.648 21.062 14 1 63.25 107 PRO A CA 1
ATOM 853 C C . PRO A 1 107 ? -12.016 22.109 14.914 1 63.25 107 PRO A C 1
ATOM 855 O O . PRO A 1 107 ? -12.367 22.203 16.094 1 63.25 107 PRO A O 1
ATOM 858 N N . ARG A 1 108 ? -10.844 22.312 14.633 1 56.72 108 ARG A N 1
ATOM 859 C CA . ARG A 1 108 ? -10.242 23.406 15.398 1 56.72 108 ARG A CA 1
ATOM 860 C C . ARG A 1 108 ? -11.07 24.688 15.25 1 56.72 108 ARG A C 1
ATOM 862 O O . ARG A 1 108 ? -11.359 25.109 14.141 1 56.72 108 ARG A O 1
ATOM 869 N N . GLU A 1 109 ? -12.031 24.844 16.156 1 56.03 109 GLU A N 1
ATOM 870 C CA . GLU A 1 109 ? -12.766 26.109 16.172 1 56.03 109 GLU A CA 1
ATOM 871 C C . GLU A 1 109 ? -11.867 27.281 15.773 1 56.03 109 GLU A C 1
ATOM 873 O O . GLU A 1 109 ? -10.703 27.328 16.156 1 56.03 109 GLU A O 1
ATOM 878 N N . PRO A 1 110 ? -12.266 27.938 14.703 1 51.59 110 PRO A N 1
ATOM 879 C CA . PRO A 1 110 ? -11.484 29.156 14.438 1 51.59 110 PRO A CA 1
ATOM 880 C C . PRO A 1 110 ? -11.164 29.938 15.711 1 51.59 110 PRO A C 1
ATOM 882 O O . PRO A 1 110 ? -12.016 30.062 16.594 1 51.59 110 PRO A O 1
ATOM 885 N N . ARG A 1 111 ? -9.953 29.828 16.203 1 48.72 111 ARG A N 1
ATOM 886 C CA . ARG A 1 111 ? -9.648 30.719 17.312 1 48.72 111 ARG A CA 1
ATOM 887 C C . ARG A 1 111 ? -10.367 32.062 17.172 1 48.72 111 ARG A C 1
ATOM 889 O O . ARG A 1 111 ? -10.086 32.812 16.25 1 48.72 111 ARG A O 1
ATOM 896 N N . LEU A 1 112 ? -11.602 32.188 17.594 1 49.47 112 LEU A N 1
ATOM 897 C CA . LEU A 1 112 ? -12.133 33.531 17.688 1 49.47 112 LEU A CA 1
ATOM 898 C C . LEU A 1 112 ? -11.117 34.469 18.344 1 49.47 112 LEU A C 1
ATOM 900 O O . LEU A 1 112 ? -10.344 34.031 19.203 1 49.47 112 LEU A O 1
ATOM 904 N N . PRO A 1 113 ? -10.859 35.625 17.859 1 45.19 113 PRO A N 1
ATOM 905 C CA . PRO A 1 113 ? -10.086 36.562 18.672 1 45.19 113 PRO A CA 1
ATOM 906 C C . PRO A 1 113 ? -10.594 36.656 20.109 1 45.19 113 PRO A C 1
ATOM 908 O O . PRO A 1 113 ? -11.805 36.562 20.344 1 45.19 113 PRO A O 1
ATOM 911 N N . LEU A 1 114 ? -9.867 36.219 21.125 1 46.47 114 LEU A N 1
ATOM 912 C CA . LEU A 1 114 ? -10.125 36.281 22.562 1 46.47 114 LEU A CA 1
ATOM 913 C C . LEU A 1 114 ? -10.914 37.531 22.938 1 46.47 114 LEU A C 1
ATOM 915 O O . LEU A 1 114 ? -10.922 37.938 24.094 1 46.47 114 LEU A O 1
ATOM 919 N N . GLY A 1 115 ? -11.523 38.312 22.062 1 44.5 115 GLY A N 1
ATOM 920 C CA . GLY A 1 115 ? -12.133 39.406 22.812 1 44.5 115 GLY A CA 1
ATOM 921 C C . GLY A 1 115 ? -13.148 38.938 23.828 1 44.5 115 GLY A C 1
ATOM 922 O O . GLY A 1 115 ? -13.164 39.406 24.969 1 44.5 115 GLY A O 1
ATOM 923 N N . LEU A 1 116 ? -14.484 38.562 23.5 1 43.81 116 LEU A N 1
ATOM 924 C CA . LEU A 1 116 ? -15.555 38.594 24.484 1 43.81 116 LEU A CA 1
ATOM 925 C C . LEU A 1 116 ? -15.617 37.281 25.266 1 43.81 116 LEU A C 1
ATOM 927 O O . LEU A 1 116 ? -16.094 36.25 24.734 1 43.81 116 LEU A O 1
ATOM 931 N N . GLN A 1 117 ? -14.688 37 26.109 1 38.31 117 GLN A N 1
ATOM 932 C CA . GLN A 1 117 ? -14.578 35.875 27.016 1 38.31 117 GLN A CA 1
ATOM 933 C C . GLN A 1 117 ? -15.836 35.719 27.875 1 38.31 117 GLN A C 1
ATOM 935 O O . GLN A 1 117 ? -16.047 36.5 28.797 1 38.31 117 GLN A O 1
ATOM 940 N N . HIS A 1 118 ? -17.094 35.438 27.234 1 34.47 118 HIS A N 1
ATOM 941 C CA . HIS A 1 118 ? -18.094 35.062 28.219 1 34.47 118 HIS A CA 1
ATOM 942 C C . HIS A 1 118 ? -17.688 33.812 28.969 1 34.47 118 HIS A C 1
ATOM 944 O O . HIS A 1 118 ? -17.031 32.938 28.406 1 34.47 118 HIS A O 1
ATOM 950 N N . HIS A 1 119 ? -17.703 33.75 30.328 1 35.66 119 HIS A N 1
ATOM 951 C CA . HIS A 1 119 ? -17.406 32.812 31.422 1 35.66 119 HIS A CA 1
ATOM 952 C C . HIS A 1 119 ? -18.203 31.531 31.281 1 35.66 119 HIS A C 1
ATOM 954 O O . HIS A 1 119 ? -19.219 31.344 31.969 1 35.66 119 HIS A O 1
ATOM 960 N N . GLY A 1 120 ? -18.672 31.047 30.141 1 34.16 120 GLY A N 1
ATOM 961 C CA . GLY A 1 120 ? -19.516 29.859 30.25 1 34.16 120 GLY A CA 1
ATOM 962 C C . GLY A 1 120 ? -18.781 28.641 30.734 1 34.16 120 GLY A C 1
ATOM 963 O O . GLY A 1 120 ? -17.547 28.562 30.656 1 34.16 120 GLY A O 1
ATOM 964 N N . HIS A 1 121 ? -19.422 27.672 31.516 1 35.81 121 HIS A N 1
ATOM 965 C CA . HIS A 1 121 ? -19.078 26.453 32.25 1 35.81 121 HIS A CA 1
ATOM 966 C C . HIS A 1 121 ? -18.438 25.438 31.312 1 35.81 121 HIS A C 1
ATOM 968 O O . HIS A 1 121 ? -18.859 25.266 30.172 1 35.81 121 HIS A O 1
ATOM 974 N N . PRO A 1 122 ? -17.172 25.016 31.547 1 35.53 122 PRO A N 1
ATOM 975 C CA . PRO A 1 122 ? -16.359 24.047 30.797 1 35.53 122 PRO A CA 1
ATOM 976 C C . PRO A 1 122 ? -17.031 22.688 30.656 1 35.53 122 PRO A C 1
ATOM 978 O O . PRO A 1 122 ? -17.531 22.141 31.641 1 35.53 122 PRO A O 1
ATOM 981 N N . LEU A 1 123 ? -17.828 22.422 29.594 1 34.44 123 LEU A N 1
ATOM 982 C CA . LEU A 1 123 ? -18.297 21.062 29.328 1 34.44 123 LEU A CA 1
ATOM 983 C C . LEU A 1 123 ? -17.141 20.078 29.312 1 34.44 123 LEU A C 1
ATOM 985 O O . LEU A 1 123 ? -16.125 20.328 28.656 1 34.44 123 LEU A O 1
ATOM 989 N N . HIS A 1 124 ? -16.922 19.297 30.344 1 30.25 124 HIS A N 1
ATOM 990 C CA . HIS A 1 124 ? -16.031 18.156 30.5 1 30.25 124 HIS A CA 1
ATOM 991 C C . HIS A 1 124 ? -16.219 17.156 29.359 1 30.25 124 HIS A C 1
ATOM 993 O O . HIS A 1 124 ? -17.297 16.609 29.188 1 30.25 124 HIS A O 1
ATOM 999 N N . VAL A 1 125 ? -15.688 17.453 28.219 1 30.12 125 VAL A N 1
ATOM 1000 C CA . VAL A 1 125 ? -15.648 16.453 27.156 1 30.12 125 VAL A CA 1
ATOM 1001 C C . VAL A 1 125 ? -14.922 15.203 27.656 1 30.12 125 VAL A C 1
ATOM 1003 O O . VAL A 1 125 ? -13.758 15.266 28.062 1 30.12 125 VAL A O 1
ATOM 1006 N N . LEU A 1 126 ? -15.562 14.234 28.312 1 28.7 126 LEU A N 1
ATOM 1007 C CA . LEU A 1 126 ? -15.086 12.891 28.641 1 28.7 126 LEU A CA 1
ATOM 1008 C C . LEU A 1 126 ? -14.641 12.156 27.391 1 28.7 126 LEU A C 1
ATOM 1010 O O . LEU A 1 126 ? -15.43 11.953 26.469 1 28.7 126 LEU A O 1
ATOM 1014 N N . CYS A 1 127 ? -13.492 12.453 26.859 1 26.66 127 CYS A N 1
ATOM 1015 C CA . CYS A 1 127 ? -12.969 11.578 25.812 1 26.66 127 CYS A CA 1
ATOM 1016 C C . CYS A 1 127 ? -12.852 10.148 26.328 1 26.66 127 CYS A C 1
ATOM 1018 O O . CYS A 1 127 ? -12.18 9.891 27.328 1 26.66 127 CYS A O 1
ATOM 1020 N N . PRO A 1 128 ? -13.836 9.266 26.094 1 27.16 128 PRO A N 1
ATOM 1021 C CA . PRO A 1 128 ? -13.695 7.844 26.438 1 27.16 128 PRO A CA 1
ATOM 1022 C C . PRO A 1 128 ? -12.453 7.215 25.812 1 27.16 128 PRO A C 1
ATOM 1024 O O . PRO A 1 128 ? -12.234 7.328 24.609 1 27.16 128 PRO A O 1
ATOM 1027 N N . VAL A 1 129 ? -11.32 7.312 26.453 1 29.48 129 VAL A N 1
ATOM 1028 C CA . VAL A 1 129 ? -10.18 6.477 26.109 1 29.48 129 VAL A CA 1
ATOM 1029 C C . VAL A 1 129 ? -10.594 5.008 26.094 1 29.48 129 VAL A C 1
ATOM 1031 O O . VAL A 1 129 ? -11.117 4.496 27.094 1 29.48 129 VAL A O 1
ATOM 1034 N N . VAL A 1 130 ? -11.031 4.504 24.969 1 28.81 130 VAL A N 1
ATOM 1035 C CA . VAL A 1 130 ? -11.211 3.066 24.812 1 28.81 130 VAL A CA 1
ATOM 1036 C C . VAL A 1 130 ? -9.977 2.33 25.312 1 28.81 130 VAL A C 1
ATOM 1038 O O . VAL A 1 130 ? -8.875 2.502 24.781 1 28.81 130 VAL A O 1
ATOM 1041 N N . ALA A 1 131 ? -9.797 2.135 26.609 1 25.53 131 ALA A N 1
ATOM 1042 C CA . ALA A 1 131 ? -8.867 1.169 27.188 1 25.53 131 ALA A CA 1
ATOM 1043 C C . ALA A 1 131 ? -9.039 -0.204 26.531 1 25.53 131 ALA A C 1
ATOM 1045 O O . ALA A 1 131 ? -10.141 -0.745 26.484 1 25.53 131 ALA A O 1
ATOM 1046 N N . MET A 1 132 ? -8.258 -0.537 25.484 1 24.92 132 MET A N 1
ATOM 1047 C CA . MET A 1 132 ? -8.055 -1.901 25.016 1 24.92 132 MET A CA 1
ATOM 1048 C C . MET A 1 132 ? -7.738 -2.842 26.172 1 24.92 132 MET A C 1
ATOM 1050 O O . MET A 1 132 ? -6.766 -2.635 26.891 1 24.92 132 MET A O 1
ATOM 1054 N N . ASP A 1 133 ? -8.75 -3.186 27 1 22.58 133 ASP A N 1
ATOM 1055 C CA . ASP A 1 133 ? -8.688 -4.238 28 1 22.58 133 ASP A CA 1
ATOM 1056 C C . ASP A 1 133 ? -8.102 -5.523 27.422 1 22.58 133 ASP A C 1
ATOM 1058 O O . ASP A 1 133 ? -8.57 -6.016 26.391 1 22.58 133 ASP A O 1
ATOM 1062 N N . ASP A 1 134 ? -6.816 -5.75 27.625 1 23.67 134 ASP A N 1
ATOM 1063 C CA . ASP A 1 134 ? -6.117 -7.027 27.531 1 23.67 134 ASP A CA 1
ATOM 1064 C C . ASP A 1 134 ? -6.82 -8.102 28.359 1 23.67 134 ASP A C 1
ATOM 1066 O O . ASP A 1 134 ? -6.914 -7.996 29.578 1 23.67 134 ASP A O 1
ATOM 1070 N N . ASP A 1 135 ? -8.016 -8.508 27.984 1 24.92 135 ASP A N 1
ATOM 1071 C CA . ASP A 1 135 ? -8.594 -9.672 28.641 1 24.92 135 ASP A CA 1
ATOM 1072 C C . ASP A 1 135 ? -7.598 -10.828 28.688 1 24.92 135 ASP A C 1
ATOM 1074 O O . ASP A 1 135 ? -7.152 -11.312 27.641 1 24.92 135 ASP A O 1
ATOM 1078 N N . ILE A 1 136 ? -6.73 -10.797 29.703 1 27.69 136 ILE A N 1
ATOM 1079 C CA . ILE A 1 136 ? -5.93 -11.938 30.141 1 27.69 136 ILE A CA 1
ATOM 1080 C C . ILE A 1 136 ? -6.836 -13.141 30.391 1 27.69 136 ILE A C 1
ATOM 1082 O O . ILE A 1 136 ? -7.707 -13.086 31.266 1 27.69 136 ILE A O 1
ATOM 1086 N N . ILE A 1 137 ? -7.305 -13.789 29.328 1 24.34 137 ILE A N 1
ATOM 1087 C CA . ILE A 1 137 ? -8.016 -15.055 29.484 1 24.34 137 ILE A CA 1
ATOM 1088 C C . ILE A 1 137 ? -7.184 -16.016 30.328 1 24.34 137 ILE A C 1
ATOM 1090 O O . ILE A 1 137 ? -6.012 -16.25 30.016 1 24.34 137 ILE A O 1
ATOM 1094 N N . HIS A 1 138 ? -7.277 -15.938 31.672 1 23.19 138 HIS A N 1
ATOM 1095 C CA . HIS A 1 138 ? -6.773 -16.906 32.625 1 23.19 138 HIS A CA 1
ATOM 1096 C C . HIS A 1 138 ? -7.363 -18.297 32.375 1 23.19 138 HIS A C 1
ATOM 1098 O O . HIS A 1 138 ? -8.578 -18.484 32.438 1 23.19 138 HIS A O 1
ATOM 1104 N N . VAL A 1 139 ? -6.805 -19.062 31.438 1 23.36 139 VAL A N 1
ATOM 1105 C CA . VAL A 1 139 ? -7.098 -20.484 31.281 1 23.36 139 VAL A CA 1
ATOM 1106 C C . VAL A 1 139 ? -6.742 -21.219 32.562 1 23.36 139 VAL A C 1
ATOM 1108 O O . VAL A 1 139 ? -5.617 -21.109 33.062 1 23.36 139 VAL A O 1
ATOM 1111 N N . SER A 1 140 ? -7.59 -21.078 33.594 1 21.3 140 SER A N 1
ATOM 1112 C CA . SER A 1 140 ? -7.547 -21.922 34.781 1 21.3 140 SER A CA 1
ATOM 1113 C C . SER A 1 140 ? -7.512 -23.406 34.406 1 21.3 140 SER A C 1
ATOM 1115 O O . SER A 1 140 ? -8.258 -23.844 33.531 1 21.3 140 SER A O 1
ATOM 1117 N N . GLY A 1 141 ? -6.277 -24.031 34.312 1 20.8 141 GLY A N 1
ATOM 1118 C CA . GLY A 1 141 ? -5.973 -25.453 34.344 1 20.8 141 GLY A CA 1
ATOM 1119 C C . GLY A 1 141 ? -6.609 -26.188 35.5 1 20.8 141 GLY A C 1
ATOM 1120 O O . GLY A 1 141 ? -6.277 -25.922 36.688 1 20.8 141 GLY A O 1
ATOM 1121 N N . SER A 1 142 ? -7.895 -26.219 35.688 1 19.25 142 SER A N 1
ATOM 1122 C CA . SER A 1 142 ? -8.391 -27.25 36.594 1 19.25 142 SER A CA 1
ATOM 1123 C C . SER A 1 142 ? -8.078 -28.656 36.062 1 19.25 142 SER A C 1
ATOM 1125 O O . SER A 1 142 ? -8.539 -29.031 35 1 19.25 142 SER A O 1
ATOM 1127 N N . ILE A 1 143 ? -6.68 -29.094 36.125 1 18.88 143 ILE A N 1
ATOM 1128 C CA . ILE A 1 143 ? -6.559 -30.453 36.656 1 18.88 143 ILE A CA 1
ATOM 1129 C C . ILE A 1 143 ? -6.754 -30.453 38.156 1 18.88 143 ILE A C 1
ATOM 1131 O O . ILE A 1 143 ? -6.41 -29.469 38.844 1 18.88 143 ILE A O 1
ATOM 1135 N N . MET B 1 1 ? 2.438 -38.156 7.789 1 29.02 1 MET B N 1
ATOM 1136 C CA . MET B 1 1 ? 1.479 -37.344 7.074 1 29.02 1 MET B CA 1
ATOM 1137 C C . MET B 1 1 ? 2.191 -36.375 6.125 1 29.02 1 MET B C 1
ATOM 1139 O O . MET B 1 1 ? 3.127 -35.688 6.523 1 29.02 1 MET B O 1
ATOM 1143 N N . ALA B 1 2 ? 2.398 -36.688 4.91 1 41.22 2 ALA B N 1
ATOM 1144 C CA . ALA B 1 2 ? 3.176 -35.906 3.949 1 41.22 2 ALA B CA 1
ATOM 1145 C C . ALA B 1 2 ? 2.846 -34.406 4.051 1 41.22 2 ALA B C 1
ATOM 1147 O O . ALA B 1 2 ? 1.679 -34.031 4.184 1 41.22 2 ALA B O 1
ATOM 1148 N N . CYS B 1 3 ? 3.445 -33.656 4.801 1 44.72 3 CYS B N 1
ATOM 1149 C CA . CYS B 1 3 ? 3.268 -32.219 4.918 1 44.72 3 CYS B CA 1
ATOM 1150 C C . CYS B 1 3 ? 2.893 -31.594 3.578 1 44.72 3 CYS B C 1
ATOM 1152 O O . CYS B 1 3 ? 3.754 -31.391 2.721 1 44.72 3 CYS B O 1
ATOM 1154 N N . THR B 1 4 ? 1.851 -32.125 2.941 1 53.09 4 THR B N 1
ATOM 1155 C CA . THR B 1 4 ? 1.394 -31.734 1.609 1 53.09 4 THR B CA 1
ATOM 1156 C C . THR B 1 4 ? 1.415 -30.219 1.442 1 53.09 4 THR B C 1
ATOM 1158 O O . THR B 1 4 ? 0.747 -29.5 2.186 1 53.09 4 THR B O 1
ATOM 1161 N N . SER B 1 5 ? 2.521 -29.734 1.073 1 67.44 5 SER B N 1
ATOM 1162 C CA . SER B 1 5 ? 2.736 -28.312 0.849 1 67.44 5 SER B CA 1
ATOM 1163 C C . SER B 1 5 ? 1.588 -27.703 0.052 1 67.44 5 SER B C 1
ATOM 1165 O O . SER B 1 5 ? 1.134 -28.281 -0.937 1 67.44 5 SER B O 1
ATOM 1167 N N . GLN B 1 6 ? 0.647 -26.953 0.583 1 84.75 6 GLN B N 1
ATOM 1168 C CA . GLN B 1 6 ? -0.441 -26.234 -0.071 1 84.75 6 GLN B CA 1
ATOM 1169 C C . GLN B 1 6 ? 0.01 -25.641 -1.406 1 84.75 6 GLN B C 1
ATOM 1171 O O . GLN B 1 6 ? 1.163 -25.234 -1.552 1 84.75 6 GLN B O 1
ATOM 1176 N N . SER B 1 7 ? -0.759 -25.969 -2.449 1 91.94 7 SER B N 1
ATOM 1177 C CA . SER B 1 7 ? -0.45 -25.359 -3.738 1 91.94 7 SER B CA 1
ATOM 1178 C C . SER B 1 7 ? -0.372 -23.844 -3.627 1 91.94 7 SER B C 1
ATOM 1180 O O . SER B 1 7 ? -0.814 -23.266 -2.631 1 91.94 7 SER B O 1
ATOM 1182 N N . ALA B 1 8 ? 0.294 -23.203 -4.59 1 94.5 8 ALA B N 1
ATOM 1183 C CA . ALA B 1 8 ? 0.367 -21.734 -4.598 1 94.5 8 ALA B CA 1
ATOM 1184 C C . ALA B 1 8 ? -1.024 -21.125 -4.684 1 94.5 8 ALA B C 1
ATOM 1186 O O . ALA B 1 8 ? -1.334 -20.172 -3.967 1 94.5 8 ALA B O 1
ATOM 1187 N N . GLU B 1 9 ? -1.777 -21.719 -5.559 1 95.69 9 GLU B N 1
ATOM 1188 C CA . GLU B 1 9 ? -3.154 -21.25 -5.684 1 95.69 9 GLU B CA 1
ATOM 1189 C C . GLU B 1 9 ? -3.916 -21.406 -4.371 1 95.69 9 GLU B C 1
ATOM 1191 O O . GLU B 1 9 ? -4.672 -20.516 -3.977 1 95.69 9 GLU B O 1
ATOM 1196 N N . GLY B 1 10 ? -3.742 -22.594 -3.787 1 94.69 10 GLY B N 1
ATOM 1197 C CA . GLY B 1 10 ? -4.375 -22.828 -2.502 1 94.69 10 GLY B CA 1
ATOM 1198 C C . GLY B 1 10 ? -3.971 -21.828 -1.438 1 94.69 10 GLY B C 1
ATOM 1199 O O . GLY B 1 10 ? -4.809 -21.375 -0.66 1 94.69 10 GLY B O 1
ATOM 1200 N N . TYR B 1 11 ? -2.783 -21.5 -1.385 1 93.81 11 TYR B N 1
ATOM 1201 C CA . TYR B 1 11 ? -2.307 -20.516 -0.43 1 93.81 11 TYR B CA 1
ATOM 1202 C C . TYR B 1 11 ? -2.967 -19.156 -0.673 1 93.81 11 TYR B C 1
ATOM 1204 O O . TYR B 1 11 ? -3.451 -18.516 0.264 1 93.81 11 TYR B O 1
ATOM 1212 N N . ILE B 1 12 ? -2.965 -18.656 -1.916 1 95.81 12 ILE B N 1
ATOM 1213 C CA . ILE B 1 12 ? -3.535 -17.359 -2.275 1 95.81 12 ILE B CA 1
ATOM 1214 C C . ILE B 1 12 ? -5.012 -17.312 -1.886 1 95.81 12 ILE B C 1
ATOM 1216 O O . ILE B 1 12 ? -5.488 -16.312 -1.345 1 95.81 12 ILE B O 1
ATOM 1220 N N . ARG B 1 13 ? -5.645 -18.422 -2.086 1 95.38 13 ARG B N 1
ATOM 1221 C CA . ARG B 1 13 ? -7.055 -18.5 -1.724 1 95.38 13 ARG B CA 1
ATOM 1222 C C . ARG B 1 13 ? -7.242 -18.375 -0.215 1 95.38 13 ARG B C 1
ATOM 1224 O O . ARG B 1 13 ? -8.125 -17.656 0.255 1 95.38 13 ARG B O 1
ATOM 1231 N N . SER B 1 14 ? -6.414 -19.047 0.478 1 93.56 14 SER B N 1
ATOM 1232 C CA . SER B 1 14 ? -6.531 -19.047 1.933 1 93.56 14 SER B CA 1
ATOM 1233 C C . SER B 1 14 ? -6.129 -17.688 2.518 1 93.56 14 SER B C 1
ATOM 1235 O O . SER B 1 14 ? -6.641 -17.281 3.562 1 93.56 14 SER B O 1
ATOM 1237 N N . ALA B 1 15 ? -5.254 -17.031 1.836 1 92.56 15 ALA B N 1
ATOM 1238 C CA . ALA B 1 15 ? -4.711 -15.773 2.357 1 92.56 15 ALA B CA 1
ATOM 1239 C C . ALA B 1 15 ? -5.336 -14.57 1.656 1 92.56 15 ALA B C 1
ATOM 1241 O O . ALA B 1 15 ? -4.902 -13.43 1.855 1 92.56 15 ALA B O 1
ATOM 1242 N N . ARG B 1 16 ? -6.348 -14.828 0.886 1 93.56 16 ARG B N 1
ATOM 1243 C CA . ARG B 1 16 ? -6.875 -13.812 -0.017 1 93.56 16 ARG B CA 1
ATOM 1244 C C . ARG B 1 16 ? -7.258 -12.547 0.747 1 93.56 16 ARG B C 1
ATOM 1246 O O . ARG B 1 16 ? -6.859 -11.445 0.367 1 93.56 16 ARG B O 1
ATOM 1253 N N . ARG B 1 17 ? -7.996 -12.648 1.877 1 90.12 17 ARG B N 1
ATOM 1254 C CA . ARG B 1 17 ? -8.422 -11.484 2.648 1 90.12 17 ARG B CA 1
ATOM 1255 C C . ARG B 1 17 ? 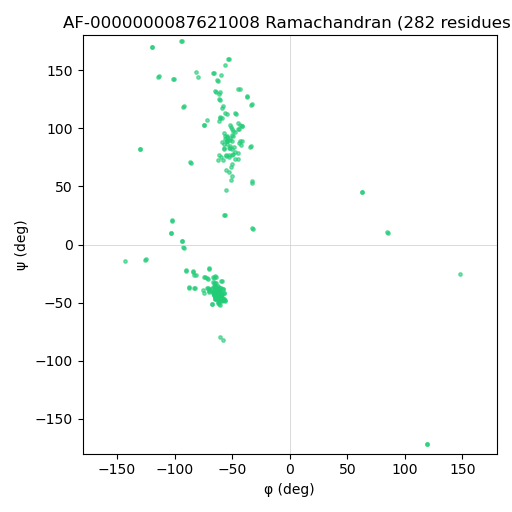-7.227 -10.688 3.152 1 90.12 17 ARG B C 1
ATOM 1257 O O . ARG B 1 17 ? -7.219 -9.453 3.08 1 90.12 17 ARG B O 1
ATOM 1264 N N . HIS B 1 18 ? -6.281 -11.375 3.635 1 88.75 18 HIS B N 1
ATOM 1265 C CA . HIS B 1 18 ? -5.078 -10.727 4.148 1 88.75 18 HIS B CA 1
ATOM 1266 C C . HIS B 1 18 ? -4.32 -10.016 3.037 1 88.75 18 HIS B C 1
ATOM 1268 O O . HIS B 1 18 ? -3.865 -8.883 3.219 1 88.75 18 HIS B O 1
ATOM 1274 N N . LEU B 1 19 ? -4.145 -10.633 1.921 1 93.06 19 LEU B N 1
ATOM 1275 C CA . LEU B 1 19 ? -3.408 -10.062 0.798 1 93.06 19 LEU B CA 1
ATOM 1276 C C . LEU B 1 19 ? -4.102 -8.812 0.272 1 93.06 19 LEU B C 1
ATOM 1278 O O . LEU B 1 19 ? -3.445 -7.805 -0.007 1 93.06 19 LEU B O 1
ATOM 1282 N N . VAL B 1 20 ? -5.363 -8.875 0.232 1 92.94 20 VAL B N 1
ATOM 1283 C CA . VAL B 1 20 ? -6.125 -7.734 -0.265 1 92.94 20 VAL B CA 1
ATOM 1284 C C . VAL B 1 20 ? -5.934 -6.535 0.663 1 92.94 20 VAL B C 1
ATOM 1286 O O . VAL B 1 20 ? -5.809 -5.398 0.202 1 92.94 20 VAL B O 1
ATOM 1289 N N . GLY B 1 21 ? -5.777 -6.805 1.905 1 87.44 21 GLY B N 1
ATOM 1290 C CA . GLY B 1 21 ? -5.707 -5.738 2.893 1 87.44 21 GLY B CA 1
ATOM 1291 C C . GLY B 1 21 ? -4.297 -5.246 3.141 1 87.44 21 GLY B C 1
ATOM 1292 O O . GLY B 1 21 ? -4.09 -4.082 3.486 1 87.44 21 GLY B O 1
ATOM 1293 N N . GLU B 1 22 ? -3.33 -6.078 2.836 1 86.06 22 GLU B N 1
ATOM 1294 C CA . GLU B 1 22 ? -2.02 -5.762 3.4 1 86.06 22 GLU B CA 1
ATOM 1295 C C . GLU B 1 22 ? -0.958 -5.664 2.309 1 86.06 22 GLU B C 1
ATOM 1297 O O . GLU B 1 22 ? 0.142 -5.164 2.549 1 86.06 22 GLU B O 1
ATOM 1302 N N . LEU B 1 23 ? -1.226 -6.086 1.147 1 92.06 23 LEU B N 1
ATOM 1303 C CA . LEU B 1 23 ? -0.211 -6.113 0.099 1 92.06 23 LEU B CA 1
ATOM 1304 C C . LEU B 1 23 ? 0.239 -4.703 -0.26 1 92.06 23 LEU B C 1
ATOM 1306 O O . LEU B 1 23 ? -0.591 -3.809 -0.439 1 92.06 23 LEU B O 1
ATOM 1310 N N . LYS B 1 24 ? 1.518 -4.551 -0.312 1 91 24 LYS B N 1
ATOM 1311 C CA . LYS B 1 24 ? 2.146 -3.279 -0.649 1 91 24 LYS B CA 1
ATOM 1312 C C . LYS B 1 24 ? 3.01 -3.406 -1.901 1 91 24 LYS B C 1
ATOM 1314 O O . LYS B 1 24 ? 3.191 -4.504 -2.426 1 91 24 LYS B O 1
ATOM 1319 N N . ASN B 1 25 ? 3.465 -2.232 -2.404 1 93.94 25 ASN B N 1
ATOM 1320 C CA . ASN B 1 25 ? 4.375 -2.162 -3.545 1 93.94 25 ASN B CA 1
ATOM 1321 C C . ASN B 1 25 ? 3.734 -2.734 -4.805 1 93.94 25 ASN B C 1
ATOM 1323 O O . ASN B 1 25 ? 4.355 -3.531 -5.516 1 93.94 25 ASN B O 1
ATOM 1327 N N . LEU B 1 26 ? 2.504 -2.377 -5.055 1 95.5 26 LEU B N 1
ATOM 1328 C CA . LEU B 1 26 ? 1.72 -2.951 -6.141 1 95.5 26 LEU B CA 1
ATOM 1329 C C . LEU B 1 26 ? 2.307 -2.568 -7.496 1 95.5 26 LEU B C 1
ATOM 1331 O O . LEU B 1 26 ? 2.268 -3.361 -8.438 1 95.5 26 LEU B O 1
ATOM 1335 N N . THR B 1 27 ? 2.875 -1.398 -7.57 1 93 27 THR B N 1
ATOM 1336 C CA . THR B 1 27 ? 3.486 -0.971 -8.828 1 93 27 THR B CA 1
ATOM 1337 C C . THR B 1 27 ? 4.656 -1.877 -9.195 1 93 27 THR B C 1
ATOM 1339 O O . THR B 1 27 ? 4.762 -2.336 -10.336 1 93 27 THR B O 1
ATOM 1342 N N . VAL B 1 28 ? 5.488 -2.152 -8.234 1 95.12 28 VAL B N 1
ATOM 1343 C CA . VAL B 1 28 ? 6.641 -3.018 -8.453 1 95.12 28 VAL B CA 1
ATOM 1344 C C . VAL B 1 28 ? 6.172 -4.438 -8.766 1 95.12 28 VAL B C 1
ATOM 1346 O O . VAL B 1 28 ? 6.707 -5.094 -9.656 1 95.12 28 VAL B O 1
ATOM 1349 N N . ILE B 1 29 ? 5.195 -4.883 -8.086 1 97.19 29 ILE B N 1
ATOM 1350 C CA . ILE B 1 29 ? 4.66 -6.227 -8.273 1 97.19 29 ILE B CA 1
ATOM 1351 C C . ILE B 1 29 ? 4.086 -6.363 -9.68 1 97.19 29 ILE B C 1
ATOM 1353 O O . ILE B 1 29 ? 4.355 -7.344 -10.375 1 97.19 29 ILE B O 1
ATOM 1357 N N . LEU B 1 30 ? 3.35 -5.41 -10.148 1 97.5 30 LEU B N 1
ATOM 1358 C CA . LEU B 1 30 ? 2.762 -5.418 -11.477 1 97.5 30 LEU B CA 1
ATOM 1359 C C . LEU B 1 30 ? 3.848 -5.434 -12.555 1 97.5 30 LEU B C 1
ATOM 1361 O O . LEU B 1 30 ? 3.744 -6.168 -13.539 1 97.5 30 LEU B O 1
ATOM 1365 N N . GLU B 1 31 ? 4.82 -4.66 -12.344 1 96.12 31 GLU B N 1
AT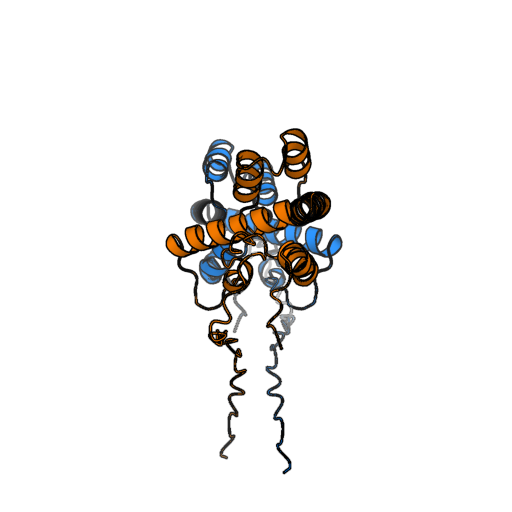OM 1366 C CA . GLU B 1 31 ? 5.93 -4.594 -13.289 1 96.12 31 GLU B CA 1
ATOM 1367 C C . GLU B 1 31 ? 6.637 -5.941 -13.406 1 96.12 31 GLU B C 1
ATOM 1369 O O . GLU B 1 31 ? 6.969 -6.383 -14.516 1 96.12 31 GLU B O 1
ATOM 1374 N N . ASN B 1 32 ? 6.859 -6.566 -12.305 1 97.94 32 ASN B N 1
ATOM 1375 C CA . ASN B 1 32 ? 7.508 -7.875 -12.328 1 97.94 32 ASN B CA 1
ATOM 1376 C C . ASN B 1 32 ? 6.625 -8.93 -12.984 1 97.94 32 ASN B C 1
ATOM 1378 O O . ASN B 1 32 ? 7.109 -9.773 -13.734 1 97.94 32 ASN B O 1
ATOM 1382 N N . LEU B 1 33 ? 5.344 -8.898 -12.68 1 98.62 33 LEU B N 1
ATOM 1383 C CA . LEU B 1 33 ? 4.418 -9.828 -13.312 1 98.62 33 LEU B CA 1
ATOM 1384 C C . LEU B 1 33 ? 4.414 -9.656 -14.828 1 98.62 33 LEU B C 1
ATOM 1386 O O . LEU B 1 33 ? 4.312 -10.633 -15.57 1 98.62 33 LEU B O 1
ATOM 1390 N N . TYR B 1 34 ? 4.527 -8.469 -15.281 1 98.62 34 TYR B N 1
ATOM 1391 C CA . TYR B 1 34 ? 4.613 -8.164 -16.703 1 98.62 34 TYR B CA 1
ATOM 1392 C C . TYR B 1 34 ? 5.922 -8.68 -17.297 1 98.62 34 TYR B C 1
ATOM 1394 O O . TYR B 1 34 ? 5.918 -9.359 -18.312 1 98.62 34 TYR B O 1
ATOM 1402 N N . GLN B 1 35 ? 7.008 -8.328 -16.641 1 97.88 35 GLN B N 1
ATOM 1403 C CA . GLN B 1 35 ? 8.344 -8.688 -17.109 1 97.88 35 GLN B CA 1
ATOM 1404 C C . GLN B 1 35 ? 8.492 -10.203 -17.203 1 97.88 35 GLN B C 1
ATOM 1406 O O . GLN B 1 35 ? 9.188 -10.711 -18.094 1 97.88 35 GLN B O 1
ATOM 1411 N N . ARG B 1 36 ? 7.816 -10.938 -16.359 1 97.62 36 ARG B N 1
ATOM 1412 C CA . ARG B 1 36 ? 7.926 -12.391 -16.328 1 97.62 36 ARG B CA 1
ATOM 1413 C C . ARG B 1 36 ? 6.867 -13.047 -17.203 1 97.62 36 ARG B C 1
ATOM 1415 O O . ARG B 1 36 ? 6.758 -14.273 -17.25 1 97.62 36 ARG B O 1
ATOM 1422 N N . GLY B 1 37 ? 6.051 -12.258 -17.781 1 98.25 37 GLY B N 1
ATOM 1423 C CA . GLY B 1 37 ? 5.102 -12.734 -18.781 1 98.25 37 GLY B CA 1
ATOM 1424 C C . GLY B 1 37 ? 3.822 -13.273 -18.172 1 98.25 37 GLY B C 1
ATOM 1425 O O . GLY B 1 37 ? 3.062 -13.977 -18.828 1 98.25 37 GLY B O 1
ATOM 1426 N N . VAL B 1 38 ? 3.656 -13.062 -16.938 1 98.62 38 VAL B N 1
ATOM 1427 C CA . VAL B 1 38 ? 2.449 -13.539 -16.266 1 98.62 38 VAL B CA 1
ATOM 1428 C C . VAL B 1 38 ? 1.265 -12.656 -16.656 1 98.62 38 VAL B C 1
ATOM 1430 O O . VAL B 1 38 ? 0.159 -13.156 -16.875 1 98.62 38 VAL B O 1
ATOM 1433 N N . LEU B 1 39 ? 1.437 -11.398 -16.719 1 98.69 39 LEU B N 1
ATOM 1434 C CA . LEU B 1 39 ? 0.43 -10.445 -17.172 1 98.69 39 LEU B CA 1
ATOM 1435 C C . LEU B 1 39 ? 0.854 -9.789 -18.484 1 98.69 39 LEU B C 1
ATOM 1437 O O . LEU B 1 39 ? 2.035 -9.492 -18.672 1 98.69 39 LEU B O 1
ATOM 1441 N N . CYS B 1 40 ? -0.065 -9.562 -19.234 1 98.25 40 CYS B N 1
ATOM 1442 C CA . CYS B 1 40 ? 0.197 -8.82 -20.469 1 98.25 40 CYS B CA 1
ATOM 1443 C C . CYS B 1 40 ? -0.064 -7.328 -20.266 1 98.25 40 CYS B C 1
ATOM 1445 O O . CYS B 1 40 ? -0.567 -6.918 -19.219 1 98.25 40 CYS B O 1
ATOM 1447 N N . ASP B 1 41 ? 0.222 -6.539 -21.25 1 97.5 41 ASP B N 1
ATOM 1448 C CA . ASP B 1 41 ? 0.142 -5.082 -21.172 1 97.5 41 ASP B CA 1
ATOM 1449 C C . ASP B 1 41 ? -1.287 -4.625 -20.891 1 97.5 41 ASP B C 1
ATOM 1451 O O . ASP B 1 41 ? -1.502 -3.691 -20.109 1 97.5 41 ASP B O 1
ATOM 1455 N N . GLU B 1 42 ? -2.219 -5.246 -21.547 1 98 42 GLU B N 1
ATOM 1456 C CA . GLU B 1 42 ? -3.617 -4.867 -21.375 1 98 42 GLU B CA 1
ATOM 1457 C C . GLU B 1 42 ? -4.074 -5.102 -19.938 1 98 42 GLU B C 1
ATOM 1459 O O . GLU B 1 42 ? -4.777 -4.27 -19.359 1 98 42 GLU B O 1
ATOM 1464 N N . GLU B 1 43 ? -3.672 -6.273 -19.391 1 98.12 43 GLU B N 1
ATOM 1465 C CA . GLU B 1 43 ? -4.043 -6.605 -18.016 1 98.12 43 GLU B CA 1
ATOM 1466 C C . GLU B 1 43 ? -3.432 -5.617 -17.031 1 98.12 43 GLU B C 1
ATOM 1468 O O . GLU B 1 43 ? -4.109 -5.145 -16.125 1 98.12 43 GLU B O 1
ATOM 1473 N N . VAL B 1 44 ? -2.191 -5.262 -17.297 1 98 44 VAL B N 1
ATOM 1474 C CA . VAL B 1 44 ? -1.495 -4.316 -16.422 1 98 44 VAL B CA 1
ATOM 1475 C C . VAL B 1 44 ? -2.197 -2.961 -16.469 1 98 44 VAL B C 1
ATOM 1477 O O . VAL B 1 44 ? -2.43 -2.342 -15.43 1 98 44 VAL B O 1
AT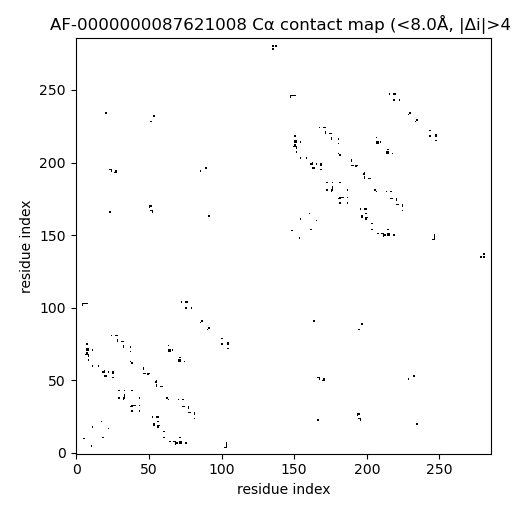OM 1480 N N . SER B 1 45 ? -2.541 -2.523 -17.625 1 97 45 SER B N 1
ATOM 1481 C CA . SER B 1 45 ? -3.201 -1.233 -17.797 1 97 45 SER B CA 1
ATOM 1482 C C . SER B 1 45 ? -4.539 -1.196 -17.078 1 97 45 SER B C 1
ATOM 1484 O O . SER B 1 45 ? -4.875 -0.197 -16.438 1 97 45 SER B O 1
ATOM 1486 N N . LYS B 1 46 ? -5.297 -2.225 -17.109 1 97.69 46 LYS B N 1
ATOM 1487 C CA . LYS B 1 46 ? -6.594 -2.314 -16.438 1 97.69 46 LYS B CA 1
ATOM 1488 C C . LYS B 1 46 ? -6.441 -2.246 -14.922 1 97.69 46 LYS B C 1
ATOM 1490 O O . LYS B 1 46 ? -7.219 -1.572 -14.242 1 97.69 46 LYS B O 1
ATOM 1495 N N . ILE B 1 47 ? -5.461 -2.922 -14.461 1 97.88 47 ILE B N 1
ATOM 1496 C CA . ILE B 1 47 ? -5.23 -2.955 -13.023 1 97.88 47 ILE B CA 1
ATOM 1497 C C . ILE B 1 47 ? -4.738 -1.591 -12.547 1 97.88 47 ILE B C 1
ATOM 1499 O O . ILE B 1 47 ? -5.184 -1.089 -11.508 1 97.88 47 ILE B O 1
ATOM 1503 N N . GLN B 1 48 ? -3.861 -0.95 -13.305 1 94.44 48 GLN B N 1
ATOM 1504 C CA . GLN B 1 48 ? -3.312 0.358 -12.969 1 94.44 48 GLN B CA 1
ATOM 1505 C C . GLN B 1 48 ? -4.398 1.431 -12.984 1 94.44 48 GLN B C 1
ATOM 1507 O O . GLN B 1 48 ? -4.289 2.445 -12.297 1 94.44 48 GLN B O 1
ATOM 1512 N N . ALA B 1 49 ? -5.406 1.245 -13.773 1 94.75 49 ALA B N 1
ATOM 1513 C CA . ALA B 1 49 ? -6.484 2.223 -13.883 1 94.75 49 ALA B CA 1
ATOM 1514 C C . ALA B 1 49 ? -7.328 2.258 -12.609 1 94.75 49 ALA B C 1
ATOM 1516 O O . ALA B 1 49 ? -8.062 3.217 -12.375 1 94.75 49 ALA B O 1
ATOM 1517 N N . GLU B 1 50 ? -7.25 1.114 -11.82 1 93.06 50 GLU B N 1
ATOM 1518 C CA . GLU B 1 50 ? -7.961 1.113 -10.547 1 93.06 50 GLU B CA 1
ATOM 1519 C C . GLU B 1 50 ? -7.418 2.188 -9.609 1 93.06 50 GLU B C 1
ATOM 1521 O O . GLU B 1 50 ? -6.207 2.408 -9.547 1 93.06 50 GLU B O 1
ATOM 1526 N N . LYS B 1 51 ? -8.219 2.869 -8.859 1 84.44 51 LYS B N 1
ATOM 1527 C CA . LYS B 1 51 ? -7.828 4 -8.023 1 84.44 51 LYS B CA 1
ATOM 1528 C C . LYS B 1 51 ? -7.359 3.531 -6.648 1 84.44 51 LYS B C 1
ATOM 1530 O O . LYS B 1 51 ? -6.391 4.066 -6.098 1 84.44 51 LYS B O 1
ATOM 1535 N N . ASP B 1 52 ? -8.008 2.518 -6.145 1 89.19 52 ASP B N 1
ATOM 1536 C CA . ASP B 1 52 ? -7.758 2.061 -4.781 1 89.19 52 ASP B CA 1
ATOM 1537 C C . ASP B 1 52 ? -6.852 0.829 -4.773 1 89.19 52 ASP B C 1
ATOM 1539 O O . ASP B 1 52 ? -7 -0.061 -5.613 1 89.19 52 ASP B O 1
ATOM 1543 N N . ASP B 1 53 ? -6.008 0.793 -3.811 1 92.88 53 ASP B N 1
ATOM 1544 C CA . ASP B 1 53 ? -5.098 -0.341 -3.686 1 92.88 53 ASP B CA 1
ATOM 1545 C C . ASP B 1 53 ? -5.867 -1.641 -3.459 1 92.88 53 ASP B C 1
ATOM 1547 O O . ASP B 1 53 ? -5.449 -2.703 -3.922 1 92.88 53 ASP B O 1
ATOM 1551 N N . TYR B 1 54 ? -6.945 -1.593 -2.75 1 91.81 54 TYR B N 1
ATOM 1552 C CA . TYR B 1 54 ? -7.766 -2.773 -2.504 1 91.81 54 TYR B CA 1
ATOM 1553 C C . TYR B 1 54 ? -8.242 -3.387 -3.812 1 91.81 54 TYR B C 1
ATOM 1555 O O . TYR B 1 54 ? -8.102 -4.594 -4.031 1 91.81 54 TYR B O 1
ATOM 1563 N N . ASP B 1 55 ? -8.727 -2.547 -4.699 1 94.25 55 ASP B N 1
ATOM 1564 C CA . ASP B 1 55 ? -9.25 -3.025 -5.973 1 94.25 55 ASP B CA 1
ATOM 1565 C C . ASP B 1 55 ? -8.125 -3.502 -6.887 1 94.25 55 ASP B C 1
ATOM 1567 O O . ASP B 1 55 ? -8.289 -4.48 -7.621 1 94.25 55 ASP B O 1
ATOM 1571 N N . LYS B 1 56 ? -7.02 -2.797 -6.824 1 95.94 56 LYS B N 1
ATOM 1572 C CA . LYS B 1 56 ? -5.855 -3.246 -7.582 1 95.94 56 LYS B CA 1
ATOM 1573 C C . LYS B 1 56 ? -5.43 -4.648 -7.16 1 95.94 56 LYS B C 1
ATOM 1575 O O . LYS B 1 56 ? -5.203 -5.52 -8 1 95.94 56 LYS B O 1
ATOM 1580 N N . THR B 1 57 ? -5.316 -4.871 -5.836 1 97 57 THR B N 1
ATOM 1581 C CA . THR B 1 57 ? -4.883 -6.16 -5.309 1 97 57 THR B CA 1
ATOM 1582 C C . THR B 1 57 ? -5.875 -7.258 -5.688 1 97 57 THR B C 1
ATOM 1584 O O . THR B 1 57 ? -5.473 -8.352 -6.094 1 97 57 THR B O 1
ATOM 1587 N N . ARG B 1 58 ? -7.16 -6.938 -5.633 1 96.94 58 ARG B N 1
ATOM 1588 C CA . ARG B 1 58 ? -8.18 -7.922 -5.996 1 96.94 58 ARG B CA 1
ATOM 1589 C C . ARG B 1 58 ? -8.031 -8.344 -7.453 1 96.94 58 ARG B C 1
ATOM 1591 O O . ARG B 1 58 ? -8.094 -9.531 -7.77 1 96.94 58 ARG B O 1
ATOM 1598 N N . LYS B 1 59 ? -7.832 -7.41 -8.242 1 98.19 59 LYS B N 1
ATOM 1599 C CA . LYS B 1 59 ? -7.711 -7.695 -9.672 1 98.19 59 LYS B CA 1
ATOM 1600 C C . LYS B 1 59 ? -6.441 -8.492 -9.969 1 98.19 59 LYS B C 1
ATOM 1602 O O . LYS B 1 59 ? -6.438 -9.359 -10.836 1 98.19 59 LYS B O 1
ATOM 1607 N N . ILE B 1 60 ? -5.348 -8.172 -9.266 1 98.75 60 ILE B N 1
ATOM 1608 C CA . ILE B 1 60 ? -4.117 -8.945 -9.406 1 98.75 60 ILE B CA 1
ATOM 1609 C C . ILE B 1 60 ? -4.371 -10.398 -9 1 98.75 60 ILE B C 1
ATOM 1611 O O . ILE B 1 60 ? -4.051 -11.328 -9.75 1 98.75 60 ILE B O 1
ATOM 1615 N N . LEU B 1 61 ? -4.926 -10.602 -7.844 1 98.56 61 LEU B N 1
ATOM 1616 C CA . LEU B 1 61 ? -5.184 -11.938 -7.32 1 98.56 61 LEU B CA 1
ATOM 1617 C C . LEU B 1 61 ? -6.102 -12.719 -8.258 1 98.56 61 LEU B C 1
ATOM 1619 O O . LEU B 1 61 ? -5.863 -13.898 -8.523 1 98.56 61 LEU B O 1
ATOM 1623 N N . ASP B 1 62 ? -7.156 -12.039 -8.758 1 98.5 62 ASP B N 1
ATOM 1624 C CA . ASP B 1 62 ? -8.062 -12.688 -9.703 1 98.5 62 ASP B CA 1
ATOM 1625 C C . ASP B 1 62 ? -7.336 -13.094 -10.977 1 98.5 62 ASP B C 1
ATOM 1627 O O . ASP B 1 62 ? -7.551 -14.188 -11.5 1 98.5 62 ASP B O 1
ATOM 1631 N N . SER B 1 63 ? -6.52 -12.242 -11.461 1 98.75 63 SER B N 1
ATOM 1632 C CA . SER B 1 63 ? -5.812 -12.492 -12.711 1 98.75 63 SER B CA 1
ATOM 1633 C C . SER B 1 63 ? -4.855 -13.672 -12.57 1 98.75 63 SER B C 1
ATOM 1635 O O . SER B 1 63 ? -4.859 -14.578 -13.406 1 98.75 63 SER B O 1
ATOM 1637 N N . VAL B 1 64 ? -4.078 -13.703 -11.516 1 98.69 64 VAL B N 1
ATOM 1638 C CA . VAL B 1 64 ? -3.088 -14.766 -11.375 1 98.69 64 VAL B CA 1
ATOM 1639 C C . VAL B 1 64 ? -3.791 -16.094 -11.094 1 98.69 64 VAL B C 1
ATOM 1641 O O . VAL B 1 64 ? -3.373 -17.141 -11.586 1 98.69 64 VAL B O 1
ATOM 1644 N N . THR B 1 65 ? -4.809 -16.062 -10.305 1 98.44 65 THR B N 1
ATOM 1645 C CA . THR B 1 65 ? -5.559 -17.281 -10.016 1 98.44 65 THR B CA 1
ATOM 1646 C C . THR B 1 65 ? -6.203 -17.844 -11.281 1 98.44 65 THR B C 1
ATOM 1648 O O . THR B 1 65 ? -6.188 -19.047 -11.508 1 98.44 65 THR B O 1
ATOM 1651 N N . ASN B 1 66 ? -6.738 -16.922 -12.062 1 98.25 66 ASN B N 1
ATOM 1652 C CA . ASN B 1 66 ? -7.371 -17.344 -13.312 1 98.25 66 ASN B CA 1
ATOM 1653 C C . ASN B 1 66 ? -6.363 -17.953 -14.281 1 98.25 66 ASN B C 1
ATOM 1655 O O . ASN B 1 66 ? -6.715 -18.828 -15.078 1 98.25 66 ASN B O 1
ATOM 1659 N N . LYS B 1 67 ? -5.176 -17.578 -14.195 1 98.12 67 LYS B N 1
ATOM 1660 C CA . LYS B 1 67 ? -4.137 -18.062 -15.102 1 98.12 67 LYS B CA 1
ATOM 1661 C C . LYS B 1 67 ? -3.566 -19.391 -14.633 1 98.12 67 LYS B C 1
ATOM 1663 O O . LYS B 1 67 ? -2.898 -20.094 -15.398 1 98.12 67 LYS B O 1
ATOM 1668 N N . GLY B 1 68 ? -3.697 -19.672 -13.305 1 97.56 68 GLY B N 1
ATOM 1669 C CA . GLY B 1 68 ? -3.4 -21.016 -12.867 1 97.56 68 GLY B CA 1
ATOM 1670 C C . GLY B 1 68 ? -2.262 -21.094 -11.859 1 97.56 68 GLY B C 1
ATOM 1671 O O . GLY B 1 68 ? -1.757 -20.047 -11.422 1 97.56 68 GLY B O 1
ATOM 1672 N N . GLU B 1 69 ? -1.872 -22.297 -11.586 1 96.81 69 GLU B N 1
ATOM 1673 C CA . GLU B 1 69 ? -0.927 -22.594 -10.516 1 96.81 69 GLU B CA 1
ATOM 1674 C C . GLU B 1 69 ? 0.437 -21.969 -10.781 1 96.81 69 GLU B C 1
ATOM 1676 O O . GLU B 1 69 ? 1.063 -21.422 -9.875 1 96.81 69 GLU B O 1
ATOM 1681 N N . LYS B 1 70 ? 0.846 -22.094 -12.023 1 96.81 70 LYS B N 1
ATOM 1682 C CA . LYS B 1 70 ? 2.158 -21.547 -12.352 1 96.81 70 LYS B CA 1
ATOM 1683 C C . LYS B 1 70 ? 2.188 -20.031 -12.141 1 96.81 70 LYS B C 1
ATOM 1685 O O . LYS B 1 70 ? 3.162 -19.5 -11.609 1 96.81 70 LYS B O 1
ATOM 1690 N N . ALA B 1 71 ? 1.178 -19.312 -12.57 1 98.38 71 ALA B N 1
ATOM 1691 C CA . ALA B 1 71 ? 1.079 -17.875 -12.383 1 98.38 71 ALA B CA 1
ATOM 1692 C C . ALA B 1 71 ? 1.036 -17.516 -10.898 1 98.38 71 ALA B C 1
ATOM 1694 O O . ALA B 1 71 ? 1.681 -16.547 -10.469 1 98.38 71 ALA B O 1
ATOM 1695 N N . CYS B 1 72 ? 0.311 -18.266 -10.164 1 97.62 72 CYS B N 1
ATOM 1696 C CA . CYS B 1 72 ? 0.231 -18.062 -8.719 1 97.62 72 CYS B CA 1
ATOM 1697 C C . CYS B 1 72 ? 1.597 -18.234 -8.07 1 97.62 72 CYS B C 1
ATOM 1699 O O . CYS B 1 72 ? 1.981 -17.438 -7.203 1 97.62 72 CYS B O 1
ATOM 1701 N N . TYR B 1 73 ? 2.227 -19.234 -8.492 1 96.38 73 TYR B N 1
ATOM 1702 C CA . TYR B 1 73 ? 3.549 -19.516 -7.938 1 96.38 73 TYR B CA 1
ATOM 1703 C C . TYR B 1 73 ? 4.504 -18.359 -8.227 1 96.38 73 TYR B C 1
ATOM 1705 O O . TYR B 1 73 ? 5.215 -17.891 -7.332 1 96.38 73 TYR B O 1
ATOM 1713 N N . GLU B 1 74 ? 4.496 -17.875 -9.469 1 97.62 74 GLU B N 1
ATOM 1714 C CA . GLU B 1 74 ? 5.355 -16.75 -9.844 1 97.62 74 GLU B CA 1
ATOM 1715 C C . GLU B 1 74 ? 5.004 -15.5 -9.047 1 97.62 74 GLU B C 1
ATOM 1717 O O . GLU B 1 74 ? 5.891 -14.758 -8.625 1 97.62 74 GLU B O 1
ATOM 1722 N N . PHE B 1 75 ? 3.771 -15.312 -8.82 1 98.44 75 PHE B N 1
ATOM 1723 C CA . PHE B 1 75 ? 3.289 -14.18 -8.039 1 98.44 75 PHE B CA 1
ATOM 1724 C C . PHE B 1 75 ? 3.842 -14.234 -6.617 1 98.44 75 PHE B C 1
ATOM 1726 O O . PHE B 1 75 ? 4.363 -13.234 -6.113 1 98.44 75 PHE B O 1
ATOM 1733 N N . LEU B 1 76 ? 3.742 -15.328 -6.023 1 96.94 76 LEU B N 1
ATOM 1734 C CA . LEU B 1 76 ? 4.215 -15.469 -4.648 1 96.94 76 LEU B CA 1
ATOM 1735 C C . LEU B 1 76 ? 5.727 -15.281 -4.574 1 96.94 76 LEU B C 1
ATOM 1737 O O . LEU B 1 76 ? 6.242 -14.727 -3.6 1 96.94 76 LEU B O 1
ATOM 1741 N N . LYS B 1 77 ? 6.395 -15.758 -5.594 1 96.44 77 LYS B N 1
ATOM 1742 C CA . LYS B 1 77 ? 7.832 -15.516 -5.66 1 96.44 77 LYS B CA 1
ATOM 1743 C C . LYS B 1 77 ? 8.141 -14.023 -5.719 1 96.44 77 LYS B C 1
ATOM 1745 O O . LYS B 1 77 ? 9.047 -13.539 -5.039 1 96.44 77 LYS B O 1
ATOM 1750 N N . ILE B 1 78 ? 7.398 -13.297 -6.5 1 97.06 78 ILE B N 1
ATOM 1751 C CA . ILE B 1 78 ? 7.586 -11.859 -6.66 1 97.06 78 ILE B CA 1
ATOM 1752 C C . ILE B 1 78 ? 7.324 -11.156 -5.332 1 97.06 78 ILE B C 1
ATOM 1754 O O . ILE B 1 78 ? 8.086 -10.273 -4.926 1 97.06 78 ILE B O 1
ATOM 1758 N N . ILE B 1 79 ? 6.242 -11.547 -4.656 1 96.19 79 ILE B N 1
ATOM 1759 C CA . ILE B 1 79 ? 5.926 -10.961 -3.361 1 96.19 79 ILE B CA 1
ATOM 1760 C C . ILE B 1 79 ? 7.082 -11.18 -2.393 1 96.19 79 ILE B C 1
ATOM 1762 O O . ILE B 1 79 ? 7.523 -10.25 -1.717 1 96.19 79 ILE B O 1
ATOM 1766 N N . ASP B 1 80 ? 7.551 -12.391 -2.348 1 93.62 80 ASP B N 1
ATOM 1767 C CA . ASP B 1 80 ? 8.633 -12.742 -1.433 1 93.62 80 ASP B CA 1
ATOM 1768 C C . ASP B 1 80 ? 9.891 -11.93 -1.73 1 93.62 80 ASP B C 1
ATOM 1770 O O . ASP B 1 80 ? 10.516 -11.383 -0.818 1 93.62 80 ASP B O 1
ATOM 1774 N N . MET B 1 81 ? 10.203 -11.82 -2.979 1 93.25 81 MET B N 1
ATOM 1775 C CA . MET B 1 81 ? 11.391 -11.07 -3.393 1 93.25 81 MET B CA 1
ATOM 1776 C C . MET B 1 81 ? 11.25 -9.594 -3.035 1 93.25 81 MET B C 1
ATOM 1778 O O . MET B 1 81 ? 12.203 -8.969 -2.57 1 93.25 81 MET B O 1
ATOM 1782 N N . THR B 1 82 ? 10.133 -9.055 -3.324 1 92.19 82 THR B N 1
ATOM 1783 C CA . THR B 1 82 ? 9.875 -7.648 -3.039 1 92.19 82 THR B CA 1
ATOM 1784 C C . THR B 1 82 ? 9.969 -7.375 -1.539 1 92.19 82 THR B C 1
ATOM 1786 O O . THR B 1 82 ? 10.555 -6.375 -1.118 1 92.19 82 THR B O 1
ATOM 1789 N N . ARG B 1 83 ? 9.406 -8.234 -0.746 1 89.19 83 ARG B N 1
ATOM 1790 C CA . ARG B 1 83 ? 9.445 -8.086 0.705 1 89.19 83 ARG B CA 1
ATOM 1791 C C . ARG B 1 83 ? 10.883 -8.156 1.219 1 89.19 83 ARG B C 1
ATOM 1793 O O . ARG B 1 83 ? 11.281 -7.367 2.078 1 89.19 83 ARG B O 1
ATOM 1800 N N . LYS B 1 84 ? 11.617 -9.094 0.778 1 89.06 84 LYS B N 1
ATOM 1801 C CA . LYS B 1 84 ? 13.008 -9.242 1.19 1 89.06 84 LYS B CA 1
ATOM 1802 C C . LYS B 1 84 ? 13.828 -8 0.839 1 89.06 84 LYS B C 1
ATOM 1804 O O . LYS B 1 84 ? 14.633 -7.531 1.646 1 89.06 84 LYS B O 1
ATOM 1809 N N . ARG B 1 85 ? 13.609 -7.48 -0.319 1 90 85 ARG B N 1
ATOM 1810 C CA . ARG B 1 85 ? 14.305 -6.273 -0.741 1 90 85 ARG B CA 1
ATOM 1811 C C . ARG B 1 85 ? 13.945 -5.09 0.149 1 90 85 ARG B C 1
ATOM 1813 O O . ARG B 1 85 ? 14.805 -4.273 0.49 1 90 85 ARG B O 1
ATOM 1820 N N . THR B 1 86 ? 12.68 -5.004 0.461 1 87 86 THR B N 1
ATOM 1821 C CA . THR B 1 86 ? 12.219 -3.92 1.316 1 87 86 THR B CA 1
ATOM 1822 C C . THR B 1 86 ? 12.805 -4.047 2.719 1 87 86 THR B C 1
ATOM 1824 O O . THR B 1 86 ? 13.219 -3.049 3.316 1 87 86 THR B O 1
ATOM 1827 N N . LEU B 1 87 ? 12.836 -5.242 3.279 1 85.62 87 LEU B N 1
ATOM 1828 C CA . LEU B 1 87 ? 13.328 -5.484 4.633 1 85.62 87 LEU B CA 1
ATOM 1829 C C . LEU B 1 87 ? 14.812 -5.176 4.73 1 85.62 87 LEU B C 1
ATOM 1831 O O . LEU B 1 87 ? 15.297 -4.727 5.773 1 85.62 87 LEU B O 1
ATOM 1835 N N . VAL B 1 88 ? 15.492 -5.461 3.729 1 87.75 88 VAL B N 1
ATOM 1836 C CA . VAL B 1 88 ? 16.922 -5.168 3.697 1 87.75 88 VAL B CA 1
ATOM 1837 C C . VAL B 1 88 ? 17.141 -3.658 3.748 1 87.75 88 VAL B C 1
ATOM 1839 O O . VAL B 1 88 ? 18.031 -3.178 4.461 1 87.75 88 VAL B O 1
ATOM 1842 N N . ARG B 1 89 ? 16.344 -2.912 3.08 1 85.94 89 ARG B N 1
ATOM 1843 C CA . ARG B 1 89 ? 16.5 -1.464 2.99 1 85.94 89 ARG B CA 1
ATOM 1844 C C . ARG B 1 89 ? 15.898 -0.769 4.207 1 85.94 89 ARG B C 1
ATOM 1846 O O . ARG B 1 89 ? 16.438 0.239 4.68 1 85.94 89 ARG B O 1
ATOM 1853 N N . HIS B 1 90 ? 14.812 -1.348 4.59 1 83.12 90 HIS B N 1
ATOM 1854 C CA . HIS B 1 90 ? 14.062 -0.769 5.699 1 83.12 90 HIS B CA 1
ATOM 1855 C C . HIS B 1 90 ? 13.734 -1.822 6.75 1 83.12 90 HIS B C 1
ATOM 1857 O O . HIS B 1 90 ? 12.625 -2.361 6.773 1 83.12 90 HIS B O 1
ATOM 1863 N N . PRO B 1 91 ? 14.734 -2.043 7.59 1 80.44 91 PRO B N 1
ATOM 1864 C CA . PRO B 1 91 ? 14.453 -3.072 8.594 1 80.44 91 PRO B CA 1
ATOM 1865 C C . PRO B 1 91 ? 13.266 -2.715 9.484 1 80.44 91 PRO B C 1
ATOM 1867 O O . PRO B 1 91 ? 13.164 -1.583 9.969 1 80.44 91 PRO B O 1
ATOM 1870 N N . LEU B 1 92 ? 12.281 -3.424 9.266 1 69.19 92 LEU B N 1
ATOM 1871 C CA . LEU B 1 92 ? 11.078 -3.203 10.055 1 69.19 92 LEU B CA 1
ATOM 1872 C C . LEU B 1 92 ? 11.18 -3.896 11.414 1 69.19 92 LEU B C 1
ATOM 1874 O O . LEU B 1 92 ? 11.945 -4.848 11.57 1 69.19 92 LEU B O 1
ATOM 1878 N N . HIS B 1 93 ? 10.555 -3.299 12.375 1 66.62 93 HIS B N 1
ATOM 1879 C CA . HIS B 1 93 ? 10.508 -3.881 13.711 1 66.62 93 HIS B CA 1
ATOM 1880 C C . HIS B 1 93 ? 9.852 -5.254 13.695 1 66.62 93 HIS B C 1
ATOM 1882 O O . HIS B 1 93 ? 8.969 -5.516 12.867 1 66.62 93 HIS B O 1
ATOM 1888 N N . PRO B 1 94 ? 10.32 -6.078 14.531 1 61.28 94 PRO B N 1
ATOM 1889 C CA . PRO B 1 94 ? 9.852 -7.453 14.688 1 61.28 94 PRO B CA 1
ATOM 1890 C C . PRO B 1 94 ? 8.352 -7.535 14.961 1 61.28 94 PRO B C 1
ATOM 1892 O O . PRO B 1 94 ? 7.832 -6.809 15.812 1 61.28 94 PRO B O 1
ATOM 1895 N N . GLY B 1 95 ? 7.418 -6.887 14.305 1 56.41 95 GLY B N 1
ATOM 1896 C CA . GLY B 1 95 ? 5.969 -6.914 14.453 1 56.41 95 GLY B CA 1
A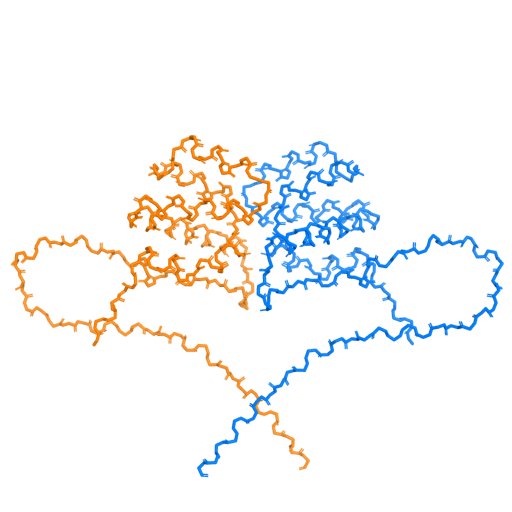TOM 1897 C C . GLY B 1 95 ? 5.23 -6.805 13.133 1 56.41 95 GLY B C 1
ATOM 1898 O O . GLY B 1 95 ? 4.008 -6.957 13.086 1 56.41 95 GLY B O 1
ATOM 1899 N N . THR B 1 96 ? 5.992 -6.445 12.289 1 59.78 96 THR B N 1
ATOM 1900 C CA . THR B 1 96 ? 5.32 -6.395 10.992 1 59.78 96 THR B CA 1
ATOM 1901 C C . THR B 1 96 ? 5.043 -7.801 10.477 1 59.78 96 THR B C 1
ATOM 1903 O O . THR B 1 96 ? 5.926 -8.656 10.484 1 59.78 96 THR B O 1
ATOM 1906 N N . LYS B 1 97 ? 3.803 -8.172 10.523 1 55.97 97 LYS B N 1
ATOM 1907 C CA . LYS B 1 97 ? 3.387 -9.5 10.086 1 55.97 97 LYS B CA 1
ATOM 1908 C C . LYS B 1 97 ? 3.857 -9.781 8.656 1 55.97 97 LYS B C 1
ATOM 1910 O O . LYS B 1 97 ? 3.449 -9.094 7.719 1 55.97 97 LYS B O 1
ATOM 1915 N N . THR B 1 98 ? 5.062 -10.414 8.539 1 61.84 98 THR B N 1
ATOM 1916 C CA . THR B 1 98 ? 5.492 -10.844 7.215 1 61.84 98 THR B CA 1
ATOM 1917 C C . THR B 1 98 ? 5.055 -12.281 6.945 1 61.84 98 THR B C 1
ATOM 1919 O O . THR B 1 98 ? 4.996 -13.102 7.863 1 61.84 98 THR B O 1
ATOM 1922 N N . PHE B 1 99 ? 4.246 -12.484 5.934 1 63.31 99 PHE B N 1
ATOM 1923 C CA . PHE B 1 99 ? 3.879 -13.812 5.465 1 63.31 99 PHE B CA 1
ATOM 1924 C C . PHE B 1 99 ? 5.121 -14.641 5.152 1 63.31 99 PHE B C 1
ATOM 1926 O O . PHE B 1 99 ? 6.012 -14.18 4.434 1 63.31 99 PHE B O 1
ATOM 1933 N N . ASP B 1 100 ? 5.348 -15.648 5.93 1 70.25 100 ASP B N 1
ATOM 1934 C CA . ASP B 1 100 ? 6.465 -16.531 5.613 1 70.25 100 ASP B CA 1
ATOM 1935 C C . ASP B 1 100 ? 6.133 -17.438 4.422 1 70.25 100 ASP B C 1
ATOM 1937 O O . ASP B 1 100 ? 5.285 -18.312 4.527 1 70.25 100 ASP B O 1
ATOM 1941 N N . LEU B 1 101 ? 6.625 -17.141 3.277 1 81.56 101 LEU B N 1
ATOM 1942 C CA . LEU B 1 101 ? 6.367 -17.859 2.037 1 81.56 101 LEU B CA 1
ATOM 1943 C C . LEU B 1 101 ? 7.434 -18.922 1.79 1 81.56 101 LEU B C 1
ATOM 1945 O O . LEU B 1 101 ? 7.383 -19.641 0.789 1 81.56 101 LEU B O 1
ATOM 1949 N N . ALA B 1 102 ? 8.344 -19.062 2.732 1 75.62 102 ALA B N 1
ATOM 1950 C CA . ALA B 1 102 ? 9.5 -19.922 2.533 1 75.62 102 ALA B CA 1
ATOM 1951 C C . ALA B 1 102 ? 9.086 -21.375 2.303 1 75.62 102 ALA B C 1
ATOM 1953 O O . ALA B 1 102 ? 9.617 -22.047 1.424 1 75.62 102 ALA B O 1
ATOM 1954 N N . LEU B 1 103 ? 8.148 -21.812 2.988 1 72.25 103 LEU B N 1
ATOM 1955 C CA . LEU B 1 103 ? 7.758 -23.219 2.895 1 72.25 103 LEU B CA 1
ATOM 1956 C C . LEU B 1 103 ? 7.02 -23.484 1.591 1 72.25 103 LEU B C 1
ATOM 1958 O O . LEU B 1 103 ? 7.062 -24.609 1.069 1 72.25 103 LEU B O 1
ATOM 1962 N N . LEU B 1 104 ? 6.406 -22.5 1.133 1 77.31 104 LEU B N 1
ATOM 1963 C CA . LEU B 1 104 ? 5.648 -22.625 -0.107 1 77.31 104 LEU B CA 1
ATOM 1964 C C . LEU B 1 104 ? 6.562 -22.5 -1.32 1 77.31 104 LEU B C 1
ATOM 1966 O O . LEU B 1 104 ? 6.309 -23.109 -2.361 1 77.31 104 LEU B O 1
ATOM 1970 N N . LEU B 1 105 ? 7.594 -21.844 -1.164 1 80.88 105 LEU B N 1
ATOM 1971 C CA . LEU B 1 105 ? 8.453 -21.516 -2.297 1 80.88 105 LEU B CA 1
ATOM 1972 C C . LEU B 1 105 ? 9.68 -22.422 -2.332 1 80.88 105 LEU B C 1
ATOM 1974 O O . LEU B 1 105 ? 10.711 -22.047 -2.902 1 80.88 105 LEU B O 1
ATOM 1978 N N . VAL B 1 106 ? 9.562 -23.562 -1.658 1 72.44 106 VAL B N 1
ATOM 1979 C CA . VAL B 1 106 ? 10.609 -24.562 -1.789 1 72.44 106 VAL B CA 1
ATOM 1980 C C . VAL B 1 106 ? 10.719 -25.016 -3.244 1 72.44 106 VAL B C 1
ATOM 1982 O O . VAL B 1 106 ? 9.703 -25.219 -3.918 1 72.44 106 VAL B O 1
ATOM 1985 N N . PRO B 1 107 ? 11.969 -24.891 -3.748 1 62.88 107 PRO B N 1
ATOM 1986 C CA . PRO B 1 107 ? 12.117 -25.281 -5.148 1 62.88 107 PRO B CA 1
ATOM 1987 C C . PRO B 1 107 ? 11.414 -26.594 -5.473 1 62.88 107 PRO B C 1
ATOM 1989 O O . PRO B 1 107 ? 11.57 -27.578 -4.738 1 62.88 107 PRO B O 1
ATOM 1992 N N . ARG B 1 108 ? 10.32 -26.406 -5.996 1 56.72 108 ARG B N 1
ATOM 1993 C CA . ARG B 1 108 ? 9.688 -27.641 -6.445 1 56.72 108 ARG B CA 1
ATOM 1994 C C . ARG B 1 108 ? 10.617 -28.422 -7.363 1 56.72 108 ARG B C 1
ATOM 1996 O O . ARG B 1 108 ? 11.125 -27.891 -8.352 1 56.72 108 ARG B O 1
ATOM 2003 N N . GLU B 1 109 ? 11.438 -29.281 -6.789 1 55.88 109 GLU B N 1
ATOM 2004 C CA . GLU B 1 109 ? 12.242 -30.172 -7.621 1 55.88 109 GLU B CA 1
ATOM 2005 C C . GLU B 1 109 ? 11.5 -30.562 -8.898 1 55.88 109 GLU B C 1
ATOM 2007 O O . GLU B 1 109 ? 10.289 -30.797 -8.867 1 55.88 109 GLU B O 1
ATOM 2012 N N . PRO B 1 110 ? 12.109 -30.234 -10.031 1 51.59 110 PRO B N 1
ATOM 2013 C CA . PRO B 1 110 ? 11.461 -30.766 -11.234 1 51.59 110 PRO B CA 1
ATOM 2014 C C . PRO B 1 110 ? 10.984 -32.219 -11.055 1 51.59 110 PRO B C 1
ATOM 2016 O O . PRO B 1 110 ? 11.688 -33.031 -10.461 1 51.59 110 PRO B O 1
ATOM 2019 N N . ARG B 1 111 ? 9.695 -32.375 -10.836 1 48.88 111 ARG B N 1
ATOM 2020 C CA . ARG B 1 111 ? 9.258 -33.781 -10.836 1 48.88 111 ARG B CA 1
ATOM 2021 C C . ARG B 1 111 ? 10.055 -34.594 -11.836 1 48.88 111 ARG B C 1
ATOM 2023 O O . ARG B 1 111 ? 9.961 -34.375 -13.047 1 48.88 111 ARG B O 1
ATOM 2030 N N . LEU B 1 112 ? 11.219 -35.094 -11.516 1 49.59 112 LEU B N 1
ATOM 2031 C CA . LEU B 1 112 ? 11.781 -36.125 -12.398 1 49.59 112 LEU B CA 1
ATOM 2032 C C . LEU B 1 112 ? 10.727 -37.125 -12.805 1 49.59 112 LEU B C 1
ATOM 2034 O O . LEU B 1 112 ? 9.805 -37.406 -12.031 1 49.59 112 LEU B O 1
ATOM 2038 N N . PRO B 1 113 ? 10.602 -37.5 -14.031 1 45.72 113 PRO B N 1
ATOM 2039 C CA . PRO B 1 113 ? 9.727 -38.656 -14.328 1 45.72 113 PRO B CA 1
ATOM 2040 C C . PRO B 1 113 ? 9.984 -39.844 -13.391 1 45.72 113 PRO B C 1
ATOM 2042 O O . PRO B 1 113 ? 11.125 -40.094 -12.992 1 45.72 113 PRO B O 1
ATOM 2045 N N . LEU B 1 114 ? 9.055 -40.219 -12.508 1 46.81 114 LEU B N 1
ATOM 2046 C CA . LEU B 1 114 ? 9.055 -41.344 -11.578 1 46.81 114 LEU B CA 1
ATOM 2047 C C . LEU B 1 114 ? 9.805 -42.531 -12.164 1 46.81 114 LEU B C 1
ATOM 2049 O O . LEU B 1 114 ? 9.602 -43.688 -11.734 1 46.81 114 LEU B O 1
ATOM 2053 N N . GLY B 1 115 ? 10.617 -42.5 -13.227 1 44.41 115 GLY B N 1
ATOM 2054 C CA . GLY B 1 115 ? 11.133 -43.844 -13.469 1 44.41 115 GLY B CA 1
ATOM 2055 C C . GLY B 1 115 ? 11.883 -44.406 -12.281 1 44.41 115 GLY B C 1
ATOM 2056 O O . GLY B 1 115 ? 11.68 -45.562 -11.906 1 44.41 115 GLY B O 1
ATOM 2057 N N . LEU B 1 116 ? 13.25 -44.094 -12.008 1 43.72 116 LEU B N 1
ATOM 2058 C CA . LEU B 1 116 ? 14.086 -44.969 -11.211 1 43.72 116 LEU B CA 1
ATOM 2059 C C . LEU B 1 116 ? 13.945 -44.688 -9.727 1 43.72 116 LEU B C 1
ATOM 2061 O O . LEU B 1 116 ? 14.477 -43.688 -9.234 1 43.72 116 LEU B O 1
ATOM 2065 N N . GLN B 1 117 ? 12.852 -45 -9.148 1 38.25 117 GLN B N 1
ATOM 2066 C CA . GLN B 1 117 ? 12.523 -44.875 -7.73 1 38.25 117 GLN B CA 1
ATOM 2067 C C . GLN B 1 117 ? 13.547 -45.594 -6.867 1 38.25 117 GLN B C 1
ATOM 2069 O O . GLN B 1 117 ? 13.586 -46.844 -6.836 1 38.25 117 GLN B O 1
ATOM 2074 N N . HIS B 1 118 ? 14.906 -45.125 -6.867 1 34.53 118 HIS B N 1
ATOM 2075 C CA . HIS B 1 118 ? 15.664 -45.75 -5.781 1 34.53 118 HIS B CA 1
ATOM 2076 C C . HIS B 1 118 ? 15.055 -45.406 -4.426 1 34.53 118 HIS B C 1
ATOM 2078 O O . HIS B 1 118 ? 14.484 -44.344 -4.246 1 34.53 118 HIS B O 1
ATOM 2084 N N . HIS B 1 119 ? 14.797 -46.375 -3.5 1 35.88 119 HIS B N 1
ATOM 2085 C CA . HIS B 1 119 ? 14.227 -46.531 -2.168 1 35.88 119 HIS B CA 1
ATOM 2086 C C . HIS B 1 119 ? 14.961 -45.656 -1.148 1 35.88 119 HIS B C 1
ATOM 2088 O O . HIS B 1 119 ? 15.742 -46.156 -0.341 1 35.88 119 HIS B O 1
ATOM 2094 N N . GLY B 1 120 ? 15.617 -44.562 -1.428 1 34 120 GLY B N 1
ATOM 2095 C CA . GLY B 1 120 ? 16.344 -43.938 -0.327 1 34 120 GLY B CA 1
ATOM 2096 C C . GLY B 1 120 ? 15.445 -43.406 0.768 1 34 120 GLY B C 1
ATOM 2097 O O . GLY B 1 120 ? 14.258 -43.188 0.54 1 34 120 GLY B O 1
ATOM 2098 N N . HIS B 1 121 ? 15.859 -43.406 2.092 1 35.44 121 HIS B N 1
ATOM 2099 C CA . HIS B 1 121 ? 15.297 -43.125 3.404 1 35.44 121 HIS B CA 1
ATOM 2100 C C . HIS B 1 121 ? 14.773 -41.688 3.467 1 35.44 121 HIS B C 1
ATOM 2102 O O . HIS B 1 121 ? 15.398 -40.75 2.938 1 35.44 121 HIS B O 1
ATOM 2108 N N . PRO B 1 122 ? 13.445 -41.469 3.678 1 35.66 122 PRO B N 1
ATOM 2109 C CA . PRO B 1 122 ? 12.719 -40.219 3.762 1 35.66 122 PRO B CA 1
ATOM 2110 C C . PRO B 1 122 ? 13.305 -39.25 4.812 1 35.66 122 PRO B C 1
ATOM 2112 O O . PRO B 1 122 ? 13.555 -39.688 5.949 1 35.66 122 PRO B O 1
ATOM 2115 N N . LEU B 1 123 ? 14.273 -38.375 4.492 1 34.22 123 LEU B N 1
ATOM 2116 C CA . LEU B 1 123 ? 14.68 -37.312 5.418 1 34.22 123 LEU B CA 1
ATOM 2117 C C . LEU B 1 123 ? 13.469 -36.531 5.922 1 34.22 123 LEU B C 1
ATOM 2119 O O . LEU B 1 123 ? 12.641 -36.094 5.129 1 34.22 123 LEU B O 1
ATOM 2123 N N . HIS B 1 124 ? 12.992 -36.781 7.113 1 30.17 124 HIS B N 1
ATOM 2124 C CA . HIS B 1 124 ? 12 -36.031 7.906 1 30.17 124 HIS B CA 1
ATOM 2125 C C . HIS B 1 124 ? 12.336 -34.562 7.973 1 30.17 124 HIS B C 1
ATOM 2127 O O . HIS B 1 124 ? 13.383 -34.188 8.492 1 30.17 124 HIS B O 1
ATOM 2133 N N . VAL B 1 125 ? 12.062 -33.844 6.926 1 30.22 125 VAL B N 1
ATOM 2134 C CA . VAL B 1 125 ? 12.18 -32.406 7.012 1 30.22 125 VAL B CA 1
ATOM 2135 C C . VAL B 1 125 ? 11.266 -31.875 8.117 1 30.22 125 VAL B C 1
ATOM 2137 O O . VAL B 1 125 ? 10.055 -32.125 8.102 1 30.22 125 VAL B O 1
ATOM 2140 N N . LEU B 1 126 ? 11.672 -31.781 9.383 1 28.72 126 LEU B N 1
ATOM 2141 C CA . LEU B 1 126 ? 11.031 -31.094 10.508 1 28.72 126 LEU B CA 1
ATOM 2142 C C . LEU B 1 126 ? 10.773 -29.625 10.18 1 28.72 126 LEU B C 1
ATOM 2144 O O . LEU B 1 126 ? 11.703 -28.875 9.883 1 28.72 126 LEU B O 1
ATOM 2148 N N . CYS B 1 127 ? 9.781 -29.344 9.398 1 26.84 127 CYS B N 1
ATOM 2149 C CA . CYS B 1 127 ? 9.391 -27.938 9.289 1 26.84 127 CYS B CA 1
ATOM 2150 C C . CYS B 1 127 ? 9.062 -27.344 10.656 1 26.84 127 CYS B C 1
ATOM 2152 O O . CYS B 1 127 ? 8.188 -27.859 11.359 1 26.84 127 CYS B O 1
ATOM 2154 N N . PRO B 1 128 ? 9.984 -26.703 11.359 1 27.55 128 PRO B N 1
ATOM 2155 C CA . PRO B 1 128 ? 9.672 -26 12.609 1 27.55 128 PRO B CA 1
ATOM 2156 C C . PRO B 1 128 ? 8.523 -25 12.461 1 27.55 128 PRO B C 1
ATOM 2158 O O . PRO B 1 128 ? 8.562 -24.141 11.57 1 27.55 128 PRO B O 1
ATOM 2161 N N . VAL B 1 129 ? 7.297 -25.453 12.539 1 29.64 129 VAL B N 1
ATOM 2162 C CA . VAL B 1 129 ? 6.191 -24.516 12.734 1 29.64 129 VAL B CA 1
ATOM 2163 C C . VAL B 1 129 ? 6.48 -23.609 13.93 1 29.64 129 VAL B C 1
ATOM 2165 O O . VAL B 1 129 ? 6.746 -24.094 15.031 1 29.64 129 VAL B O 1
ATOM 2168 N N . VAL B 1 130 ? 7.086 -22.469 13.711 1 29.55 130 VAL B N 1
ATOM 2169 C CA . VAL B 1 130 ? 7.18 -21.422 14.734 1 29.55 130 VAL B CA 1
ATOM 2170 C C . VAL B 1 130 ? 5.824 -21.25 15.414 1 29.55 130 VAL B C 1
ATOM 2172 O O . VAL B 1 130 ? 4.848 -20.859 14.766 1 29.55 130 VAL B O 1
ATOM 2175 N N . ALA B 1 131 ? 5.434 -22.094 16.344 1 26.52 131 ALA B N 1
ATOM 2176 C CA . ALA B 1 131 ? 4.348 -21.844 17.281 1 26.52 131 ALA B CA 1
ATOM 2177 C C . ALA B 1 131 ? 4.5 -20.484 17.953 1 26.52 131 ALA B C 1
ATOM 2179 O O . ALA B 1 131 ? 5.547 -20.172 18.531 1 26.52 131 ALA B O 1
ATOM 2180 N N . MET B 1 132 ? 3.943 -19.391 17.359 1 25.08 132 MET B N 1
ATOM 2181 C CA . MET B 1 132 ? 3.73 -18.141 18.062 1 25.08 132 MET B CA 1
ATOM 2182 C C . MET B 1 132 ? 3.139 -18.375 19.438 1 25.08 132 MET B C 1
ATOM 2184 O O . MET B 1 132 ? 2.061 -18.953 19.562 1 25.08 132 MET B O 1
ATOM 2188 N N . ASP B 1 133 ? 3.951 -18.875 20.406 1 23.06 133 ASP B N 1
ATOM 2189 C CA . ASP B 1 133 ? 3.623 -18.969 21.828 1 23.06 133 ASP B CA 1
ATOM 2190 C C . ASP B 1 133 ? 3.08 -17.641 22.344 1 23.06 133 ASP B C 1
ATOM 2192 O O . ASP B 1 133 ? 3.717 -16.594 22.188 1 23.06 133 ASP B O 1
ATOM 2196 N N . ASP B 1 134 ? 1.762 -17.516 22.422 1 24.17 134 ASP B N 1
ATOM 2197 C CA . ASP B 1 134 ? 1.015 -16.562 23.234 1 24.17 134 ASP B CA 1
ATOM 2198 C C . ASP B 1 134 ? 1.496 -16.578 24.688 1 24.17 134 ASP B C 1
ATOM 2200 O O . ASP B 1 134 ? 1.396 -17.594 25.359 1 24.17 134 ASP B O 1
ATOM 2204 N N . ASP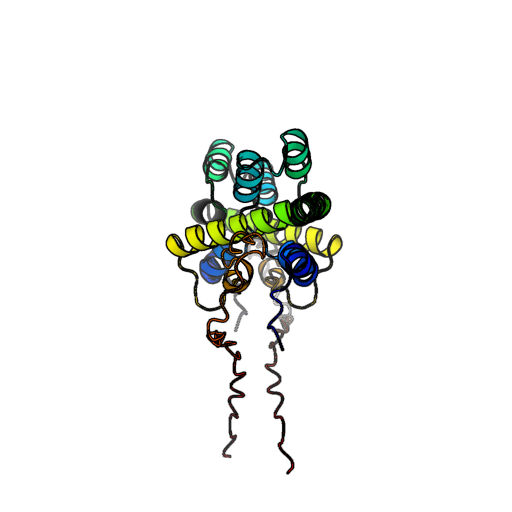 B 1 135 ? 2.699 -16.094 24.953 1 25.22 135 ASP B N 1
ATOM 2205 C CA . ASP B 1 135 ? 3.094 -15.914 26.344 1 25.22 135 ASP B CA 1
ATOM 2206 C C . ASP B 1 135 ? 2.018 -15.156 27.125 1 25.22 135 ASP B C 1
ATOM 2208 O O . ASP B 1 135 ? 1.716 -14 26.812 1 2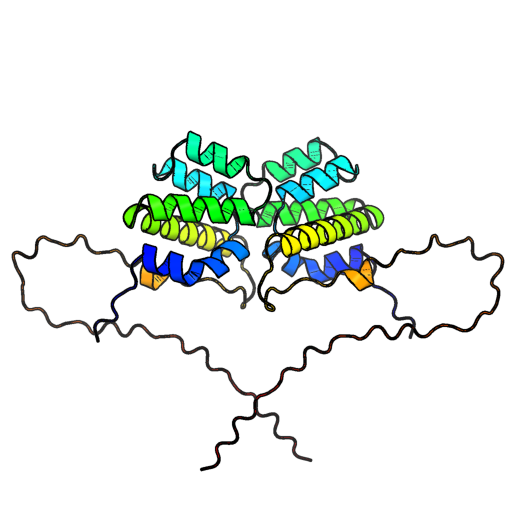5.22 135 ASP B O 1
ATOM 2212 N N . ILE B 1 136 ? 0.999 -15.898 27.562 1 27.78 136 ILE B N 1
ATOM 2213 C CA . ILE B 1 136 ? 0.052 -15.461 28.594 1 27.78 136 ILE B CA 1
ATOM 2214 C C . ILE B 1 136 ? 0.808 -15 29.828 1 27.78 136 ILE B C 1
ATOM 2216 O O . ILE B 1 136 ? 1.517 -15.789 30.469 1 27.78 136 ILE B O 1
ATOM 2220 N N . ILE B 1 137 ? 1.394 -13.781 29.781 1 24.11 137 ILE B N 1
ATOM 2221 C CA . ILE B 1 137 ? 1.988 -13.18 30.969 1 24.11 137 ILE B CA 1
ATOM 2222 C C . ILE B 1 137 ? 0.975 -13.18 32.125 1 24.11 137 ILE B C 1
ATOM 2224 O O . ILE B 1 137 ? -0.146 -12.688 31.953 1 24.11 137 ILE B O 1
ATOM 2228 N N . HIS B 1 138 ? 0.854 -14.297 32.844 1 23.25 138 HIS B N 1
ATOM 2229 C CA . HIS B 1 138 ? 0.14 -14.391 34.125 1 23.25 138 HIS B CA 1
ATOM 2230 C C . HIS B 1 138 ? 0.708 -13.414 35.156 1 23.25 138 HIS B C 1
ATOM 2232 O O . HIS B 1 138 ? 1.885 -13.5 35.5 1 23.25 138 HIS B O 1
ATOM 2238 N N . VAL B 1 139 ? 0.274 -12.148 35.125 1 23.41 139 VAL B N 1
ATOM 2239 C CA . VAL B 1 139 ? 0.517 -11.18 36.188 1 23.41 139 VAL B CA 1
ATOM 2240 C C . VAL B 1 139 ? -0.05 -11.703 37.5 1 23.41 139 VAL B C 1
ATOM 2242 O O . VAL B 1 139 ? -1.23 -12.055 37.594 1 23.41 139 VAL B O 1
ATOM 2245 N N . SER B 1 140 ? 0.633 -12.719 38.094 1 21.36 140 SER B N 1
ATOM 2246 C CA . SER B 1 140 ? 0.355 -13.133 39.469 1 21.36 140 SER B CA 1
ATOM 2247 C C . SER B 1 140 ? 0.347 -11.93 40.406 1 21.36 140 SER B C 1
ATOM 2249 O O . SER B 1 140 ? 1.205 -11.055 40.312 1 21.36 140 SER B O 1
ATOM 2251 N N . GLY B 1 141 ? -0.893 -11.359 40.781 1 21.22 141 GLY B N 1
ATOM 2252 C CA . GLY B 1 141 ? -1.255 -10.477 41.875 1 21.22 141 GLY B CA 1
ATOM 2253 C C . GLY B 1 141 ? -0.784 -10.984 43.219 1 21.22 141 GLY B C 1
ATOM 2254 O O . GLY B 1 141 ? -1.244 -12.023 43.719 1 21.22 141 GLY B O 1
ATOM 2255 N N . SER B 1 142 ? 0.467 -11.266 43.469 1 19.7 142 SER B N 1
ATOM 2256 C CA . SER B 1 142 ? 0.78 -11.422 44.875 1 19.7 142 SER B CA 1
ATOM 2257 C C . SER B 1 142 ? 0.516 -10.125 45.656 1 19.7 142 SER B C 1
ATOM 2259 O O . SER B 1 142 ? 1.13 -9.094 45.375 1 19.7 142 SER B O 1
ATOM 2261 N N . ILE B 1 143 ? -0.899 -9.812 45.969 1 19.02 143 ILE B N 1
ATOM 2262 C CA . ILE B 1 143 ? -1.11 -9.344 47.312 1 19.02 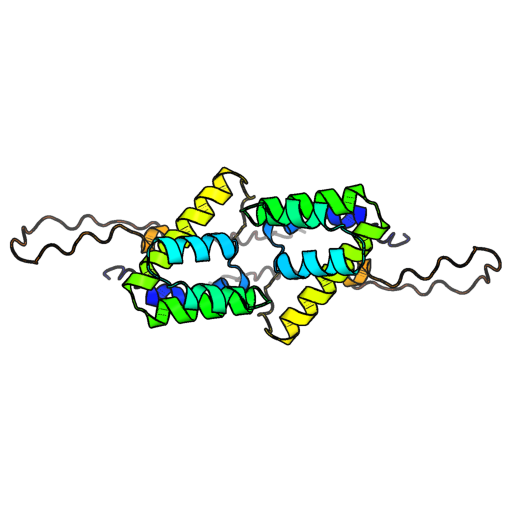143 ILE B CA 1
ATOM 2263 C C . ILE B 1 143 ? -0.948 -10.5 48.281 1 19.02 143 ILE B C 1
ATOM 2265 O O . ILE B 1 143 ? -1.249 -11.648 47.969 1 19.02 143 ILE B O 1
#

Secondary structure (DSSP, 8-state):
-------HHHHHHHTHHHHHHH---HHHHHHHHHHTTSS-HHHHHHHHT-SSHHHHHHHHHHHHHHH-HHHHHHHHHHHHHHHHHHHHHS---BTB-----TTTTS-------TT----------------------------/-------HHHHHHHTHHHHHHH---HHHHHHHHHHTTSS-HHHHHHHHT-SSHHHHHHHHHHHHHHH-HHHHHHHHHHHHHHHHHHHHHS---TTS-----TTTTS-------S-----------------------------

pLDDT: mean 74.39, std 27.4, range [18.88, 98.75]